Protein AF-A0A3D4EYE2-F1 (afdb_monomer_lite)

Foldseek 3Di:
DVVCVCVDPVNVVQVVPCPHPLVVLVVVAPDVLSSQQVVCCVPVVDGDDPVSSVVVCCCVVPVVVVVVVVVVVVVVVCVVPVVVVVVVVVVVVVVVVVVVVVVVVVVCVVCVVVVVVVVVVVVVVVVVVVVVVVVVVVCVVVVVVVVVVVCPPHDDDDDFQWDDKDKPQPWDWDQDPVRDTDTDDDDDDIDIDTDGDDPDDPDPDDDDKQAFDPVEQCSASHNPNQKDFLQADWDWDDDPVGRPDTDTDADDDDDKPAFDVLADQVQRRPPGGDDDSGGGMHPPPGRHMMD

pLDDT: mean 91.47, std 8.68, range [42.66, 98.44]

Structure (mmCIF, N/CA/C/O backbone):
data_AF-A0A3D4EYE2-F1
#
_entry.id   AF-A0A3D4EYE2-F1
#
loop_
_atom_site.group_PDB
_atom_site.id
_atom_site.type_symbol
_atom_site.label_atom_id
_atom_site.label_alt_id
_atom_site.label_comp_id
_atom_site.label_asym_id
_atom_site.label_entity_id
_atom_site.label_seq_id
_atom_site.pdbx_PDB_ins_code
_atom_site.Cartn_x
_atom_site.Cartn_y
_atom_site.Cartn_z
_atom_site.occupancy
_atom_site.B_iso_or_equiv
_atom_site.auth_seq_id
_atom_site.auth_comp_id
_atom_site.auth_asym_id
_atom_site.auth_atom_id
_atom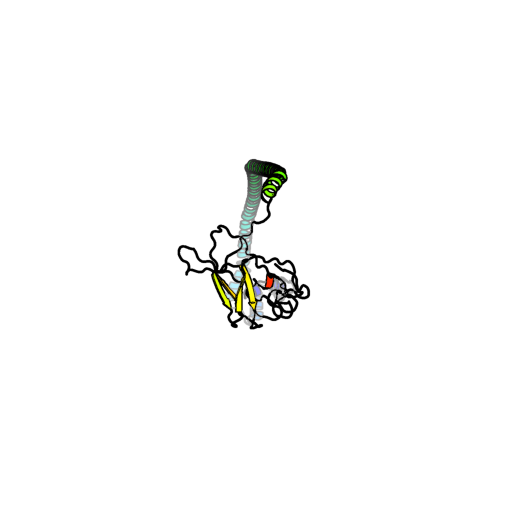_site.pdbx_PDB_model_num
ATOM 1 N N . PRO A 1 1 ? 58.098 -4.685 -32.186 1.00 54.25 1 PRO A N 1
ATOM 2 C CA . PRO A 1 1 ? 58.355 -3.340 -31.603 1.00 54.25 1 PRO A CA 1
ATOM 3 C C . PRO A 1 1 ? 59.681 -2.673 -32.030 1.00 54.25 1 PRO A C 1
ATOM 5 O O . PRO A 1 1 ? 59.754 -1.456 -31.976 1.00 54.25 1 PRO A O 1
ATOM 8 N N . VAL A 1 2 ? 60.703 -3.414 -32.492 1.00 47.44 2 VAL A N 1
ATOM 9 C CA . VAL A 1 2 ? 61.988 -2.819 -32.937 1.00 47.44 2 VAL A CA 1
ATOM 10 C C . VAL A 1 2 ? 61.937 -2.263 -34.378 1.00 47.44 2 VAL A C 1
ATOM 12 O O . VAL A 1 2 ? 62.553 -1.242 -34.657 1.00 47.44 2 VAL A O 1
ATOM 15 N N . MET A 1 3 ? 61.129 -2.835 -35.284 1.00 42.66 3 MET A N 1
ATOM 16 C CA . MET A 1 3 ? 61.023 -2.360 -36.684 1.00 42.66 3 MET A CA 1
ATOM 17 C C . MET A 1 3 ? 60.340 -0.987 -36.853 1.00 42.66 3 MET A C 1
ATOM 19 O O . MET A 1 3 ? 60.607 -0.287 -37.828 1.00 42.66 3 MET A O 1
ATOM 23 N N . ALA A 1 4 ? 59.507 -0.560 -35.895 1.00 51.94 4 ALA A N 1
ATOM 24 C CA . ALA A 1 4 ? 58.863 0.759 -35.928 1.00 51.94 4 ALA A CA 1
ATOM 25 C C . ALA A 1 4 ? 59.850 1.914 -35.651 1.00 51.94 4 ALA A C 1
ATOM 27 O O . ALA A 1 4 ? 59.624 3.030 -36.109 1.00 51.94 4 ALA A O 1
ATOM 28 N N . LEU A 1 5 ? 60.964 1.643 -34.952 1.00 52.16 5 LEU A N 1
ATOM 29 C CA . LEU A 1 5 ? 62.033 2.619 -34.694 1.00 52.16 5 LEU A CA 1
ATOM 30 C C . LEU A 1 5 ? 62.940 2.846 -35.913 1.00 52.16 5 LEU A C 1
ATOM 32 O O . LEU A 1 5 ? 63.519 3.917 -36.027 1.00 52.16 5 LEU A O 1
ATOM 36 N N . LEU A 1 6 ? 63.036 1.873 -36.827 1.00 58.66 6 LEU A N 1
ATOM 37 C CA . LEU A 1 6 ? 63.829 1.968 -38.063 1.00 58.66 6 LEU A CA 1
ATOM 38 C C . LEU A 1 6 ? 63.038 2.550 -39.249 1.00 58.66 6 LEU A C 1
ATOM 40 O O . LEU A 1 6 ? 63.642 2.977 -40.225 1.00 58.66 6 LEU A O 1
ATOM 44 N N . SER A 1 7 ? 61.705 2.589 -39.155 1.00 63.47 7 SER A N 1
ATOM 45 C CA . SER A 1 7 ? 60.803 2.907 -40.281 1.00 63.47 7 SER A CA 1
ATOM 46 C C . SER A 1 7 ? 59.773 3.998 -39.947 1.00 63.47 7 SER A C 1
ATOM 48 O O . SER A 1 7 ? 58.766 4.140 -40.635 1.00 63.47 7 SER A O 1
ATOM 50 N N . GLY A 1 8 ? 59.967 4.724 -38.840 1.00 76.44 8 GLY A N 1
ATOM 51 C CA . GLY A 1 8 ? 59.045 5.757 -38.359 1.00 76.44 8 GLY A CA 1
ATOM 52 C C . GLY A 1 8 ? 59.326 7.158 -38.932 1.00 76.44 8 GLY A C 1
ATOM 53 O O . GLY A 1 8 ? 60.398 7.384 -39.500 1.00 76.44 8 GLY A O 1
ATOM 54 N N . PRO A 1 9 ? 58.419 8.136 -38.725 1.00 79.19 9 PRO A N 1
ATOM 55 C CA . PRO A 1 9 ? 58.526 9.482 -39.302 1.00 79.19 9 PRO A CA 1
ATOM 56 C C . PRO A 1 9 ? 59.823 10.207 -38.938 1.00 79.19 9 PRO A C 1
ATOM 58 O O . PRO A 1 9 ? 60.364 10.944 -39.747 1.00 79.19 9 PRO A O 1
ATOM 61 N N . THR A 1 10 ? 60.363 9.980 -37.739 1.00 80.88 10 THR A N 1
ATOM 62 C CA . THR A 1 10 ? 61.625 10.592 -37.298 1.00 80.88 10 THR A CA 1
ATOM 63 C C . THR A 1 10 ? 62.819 10.137 -38.140 1.00 80.88 10 THR A C 1
ATOM 65 O O . THR A 1 10 ? 63.613 10.972 -38.563 1.00 80.88 10 THR A O 1
ATOM 68 N N . VAL A 1 11 ? 62.938 8.833 -38.413 1.00 80.00 11 VAL A N 1
ATOM 69 C CA . VAL A 1 11 ? 64.011 8.291 -39.265 1.00 80.00 11 VAL A CA 1
ATOM 70 C C . VAL A 1 11 ? 63.759 8.656 -40.725 1.00 80.00 11 VAL A C 1
ATOM 72 O O . VAL A 1 11 ? 64.682 9.098 -41.402 1.00 80.00 11 VAL A O 1
ATOM 75 N N . GLY A 1 12 ? 62.507 8.564 -41.182 1.00 79.00 12 GLY A N 1
ATOM 76 C CA . GLY A 1 12 ? 62.115 8.978 -42.529 1.00 79.00 12 GLY A CA 1
ATOM 77 C C . GLY A 1 12 ? 62.466 10.439 -42.815 1.00 79.00 12 GLY A C 1
ATOM 78 O O . GLY A 1 12 ? 63.131 10.722 -43.803 1.00 79.00 12 GLY A O 1
ATOM 79 N N . ASN A 1 13 ? 62.119 11.357 -41.910 1.00 84.69 13 ASN A N 1
ATOM 80 C CA . ASN A 1 13 ? 62.437 12.779 -42.049 1.00 84.69 13 ASN A CA 1
ATOM 81 C C . ASN A 1 13 ? 63.949 13.039 -42.003 1.00 84.69 13 ASN A C 1
ATOM 83 O O . ASN A 1 13 ? 64.444 13.856 -42.770 1.00 84.69 13 ASN A O 1
ATOM 87 N N . ALA A 1 14 ? 64.695 12.334 -41.144 1.00 84.06 14 ALA A N 1
ATOM 88 C CA . ALA A 1 14 ? 66.151 12.473 -41.071 1.00 84.06 14 ALA A CA 1
ATOM 89 C C . ALA A 1 14 ? 66.867 11.973 -42.342 1.00 84.06 14 ALA A C 1
ATOM 91 O O . ALA A 1 14 ? 67.890 12.538 -42.726 1.00 84.06 14 ALA A O 1
ATOM 92 N N . ILE A 1 15 ? 66.338 10.933 -43.000 1.00 80.81 15 ILE A N 1
ATOM 93 C CA . ILE A 1 15 ? 66.851 10.418 -44.282 1.00 80.81 15 ILE A CA 1
ATOM 94 C C . ILE A 1 15 ? 66.381 11.282 -45.466 1.00 80.81 15 ILE A C 1
ATOM 96 O O . ILE A 1 15 ? 67.108 11.411 -46.447 1.00 80.81 15 ILE A O 1
ATOM 100 N N . ALA A 1 16 ? 65.197 11.893 -45.383 1.00 82.62 16 ALA A N 1
ATOM 101 C CA . ALA A 1 16 ? 64.663 12.776 -46.421 1.00 82.62 16 ALA A CA 1
ATOM 102 C C . ALA A 1 16 ? 65.234 14.208 -46.372 1.00 82.62 16 ALA A C 1
ATOM 104 O O . ALA A 1 16 ? 65.106 14.942 -47.348 1.00 82.62 16 ALA A O 1
ATOM 105 N N . ASP A 1 17 ? 65.860 14.618 -45.261 1.00 88.81 17 ASP A N 1
ATOM 106 C CA . ASP A 1 17 ? 66.510 15.928 -45.140 1.00 88.81 17 ASP A CA 1
ATOM 107 C C . ASP A 1 17 ? 67.684 16.038 -46.137 1.00 88.81 17 ASP A C 1
ATOM 109 O O . ASP A 1 17 ? 68.663 15.299 -45.995 1.00 88.81 17 ASP A O 1
ATOM 113 N N . PRO A 1 18 ? 67.654 16.965 -47.113 1.00 86.50 18 PRO A N 1
ATOM 114 C CA . PRO A 1 18 ? 68.718 17.103 -48.111 1.00 86.50 18 PRO A CA 1
ATOM 115 C C . PRO A 1 18 ? 70.082 17.465 -47.497 1.00 86.50 18 PRO A C 1
ATOM 117 O O . PRO A 1 18 ? 71.121 17.239 -48.111 1.00 86.50 18 PRO A O 1
ATOM 120 N N . GLY A 1 19 ? 70.115 17.998 -46.271 1.00 89.12 19 GLY A N 1
ATOM 121 C CA . GLY A 1 19 ? 71.340 18.329 -45.545 1.00 89.12 19 GLY A CA 1
ATOM 122 C C . GLY A 1 19 ? 72.004 17.150 -44.827 1.00 89.12 19 GLY A C 1
ATOM 123 O O . GLY A 1 19 ? 73.062 17.341 -44.201 1.00 89.12 19 GLY A O 1
ATOM 124 N N . ASN A 1 20 ? 71.414 15.951 -44.880 1.00 89.69 20 ASN A N 1
ATOM 125 C CA . ASN A 1 20 ? 71.897 14.802 -44.128 1.00 89.69 20 ASN A CA 1
ATOM 126 C C . ASN A 1 20 ? 73.252 14.271 -44.637 1.00 89.69 20 ASN A C 1
ATOM 128 O O . ASN A 1 20 ? 73.763 14.610 -45.708 1.00 89.69 20 ASN A O 1
ATOM 132 N N . ALA A 1 21 ? 73.882 13.437 -43.814 1.00 87.62 21 ALA A N 1
ATOM 133 C CA . ALA A 1 21 ? 75.225 12.941 -44.073 1.00 87.62 21 ALA A CA 1
ATOM 134 C C . ALA A 1 21 ? 75.328 11.981 -45.274 1.00 87.62 21 ALA A C 1
ATOM 136 O O . ALA A 1 21 ? 76.411 11.882 -45.845 1.00 87.62 21 ALA A O 1
ATOM 137 N N . ILE A 1 22 ? 74.245 11.283 -45.630 1.00 86.38 22 ILE A N 1
ATOM 138 C CA . ILE A 1 22 ? 74.165 10.372 -46.780 1.00 86.38 22 ILE A CA 1
ATOM 139 C C . ILE A 1 22 ? 73.980 11.181 -48.067 1.00 86.38 22 ILE A C 1
ATOM 141 O O . ILE A 1 22 ? 74.724 10.959 -49.013 1.00 86.38 22 ILE A O 1
ATOM 145 N N . ALA A 1 23 ? 73.094 12.182 -48.086 1.00 87.44 23 ALA A N 1
ATOM 146 C CA . ALA A 1 23 ? 72.912 13.081 -49.231 1.00 87.44 23 ALA A CA 1
ATOM 147 C C . ALA A 1 23 ? 74.233 13.771 -49.628 1.00 87.44 23 ALA A C 1
ATOM 149 O O . ALA A 1 23 ? 74.661 13.710 -50.778 1.00 87.44 23 ALA A O 1
ATOM 150 N N . LYS A 1 24 ? 74.973 14.288 -48.638 1.00 89.25 24 LYS A N 1
ATOM 151 C CA . LYS A 1 24 ? 76.323 14.848 -48.840 1.00 89.25 24 LYS A CA 1
ATOM 152 C C . LYS A 1 24 ? 77.355 13.828 -49.333 1.00 89.25 24 LYS A C 1
ATOM 154 O O . LYS A 1 24 ? 78.362 14.225 -49.915 1.00 89.25 24 LYS A O 1
ATOM 159 N N . LEU A 1 25 ? 77.176 12.539 -49.028 1.00 88.00 25 LEU A N 1
ATOM 160 C CA . LEU A 1 25 ? 78.035 11.470 -49.544 1.00 88.00 25 LEU A CA 1
ATOM 161 C C . LEU A 1 25 ? 77.699 11.156 -51.002 1.00 88.00 25 LEU A C 1
ATOM 163 O O . LEU A 1 25 ? 78.627 10.981 -51.784 1.00 88.00 25 LEU A O 1
ATOM 167 N N . VAL A 1 26 ? 76.417 11.140 -51.377 1.00 88.44 26 VAL A N 1
ATOM 168 C CA . VAL A 1 26 ? 75.966 10.952 -52.767 1.00 88.44 26 VAL A CA 1
ATOM 169 C C . VAL A 1 26 ? 76.558 12.035 -53.671 1.00 88.44 26 VAL A C 1
ATOM 171 O O . VAL A 1 26 ? 77.204 11.701 -54.656 1.00 88.44 26 VAL A O 1
ATOM 174 N N . GLU A 1 27 ? 76.458 13.314 -53.289 1.00 88.44 27 GLU A N 1
ATOM 175 C CA . GLU A 1 27 ? 77.005 14.445 -54.068 1.00 88.44 27 GLU A CA 1
ATOM 176 C C . GLU A 1 27 ? 78.524 14.372 -54.299 1.00 88.44 27 GLU A C 1
ATOM 178 O O . GLU A 1 27 ? 79.039 14.902 -55.282 1.00 88.44 27 GLU A O 1
ATOM 183 N N . LYS A 1 28 ? 79.258 13.750 -53.369 1.00 87.75 28 LYS A N 1
ATOM 184 C CA . LYS A 1 28 ? 80.724 13.632 -53.412 1.00 87.75 28 LYS A CA 1
ATOM 185 C C . LYS A 1 28 ? 81.206 12.313 -54.007 1.00 87.75 28 LYS A C 1
ATOM 187 O O . LYS A 1 28 ? 82.404 12.170 -54.254 1.00 87.75 28 LYS A O 1
ATOM 192 N N . SER A 1 29 ? 80.313 11.345 -54.182 1.00 88.88 29 SER A N 1
ATOM 193 C CA . SER A 1 29 ? 80.652 10.029 -54.713 1.00 88.88 29 SER A CA 1
ATOM 194 C C . SER A 1 29 ? 80.666 10.078 -56.233 1.00 88.88 29 SER A C 1
ATOM 196 O O . SER A 1 29 ? 79.801 10.679 -56.859 1.00 88.88 29 SER A O 1
ATOM 198 N N . LYS A 1 30 ? 81.671 9.445 -56.838 1.00 88.25 30 LYS A N 1
ATOM 199 C CA . LYS A 1 30 ? 81.839 9.428 -58.295 1.00 88.25 30 LYS A CA 1
ATOM 200 C C . LYS A 1 30 ? 80.832 8.507 -58.991 1.00 88.25 30 LYS A C 1
ATOM 202 O O . LYS A 1 30 ? 80.388 8.805 -60.094 1.00 88.25 30 LYS A O 1
ATOM 207 N N . ASP A 1 31 ? 80.535 7.379 -58.357 1.00 88.00 31 ASP A N 1
ATOM 208 C CA . ASP A 1 31 ? 79.631 6.333 -58.826 1.00 88.00 31 ASP A CA 1
ATOM 209 C C . ASP A 1 31 ? 79.046 5.567 -57.627 1.00 88.00 31 ASP A C 1
ATOM 211 O O . ASP A 1 31 ? 79.515 5.703 -56.489 1.00 88.00 31 ASP A O 1
ATOM 215 N N . ASP A 1 32 ? 78.031 4.740 -57.883 1.00 88.81 32 ASP A N 1
ATOM 216 C CA . ASP A 1 32 ? 77.321 3.991 -56.840 1.00 88.81 32 ASP A CA 1
ATOM 217 C C . ASP A 1 32 ? 78.226 2.997 -56.100 1.00 88.81 32 ASP A C 1
ATOM 219 O O . ASP A 1 32 ? 78.017 2.727 -54.920 1.00 88.81 32 ASP A O 1
ATOM 223 N N . SER A 1 33 ? 79.275 2.484 -56.751 1.00 88.38 33 SER A N 1
ATOM 224 C CA . SER A 1 33 ? 80.232 1.571 -56.107 1.00 88.38 33 SER A CA 1
ATOM 225 C C . SER A 1 33 ? 81.070 2.300 -55.055 1.00 88.38 33 SER A C 1
ATOM 227 O O . SER A 1 33 ? 81.227 1.805 -53.938 1.00 88.38 33 SER A O 1
ATOM 229 N N . SER A 1 34 ? 81.538 3.507 -55.382 1.00 88.94 34 SER A N 1
ATOM 230 C CA . SER A 1 34 ? 82.273 4.393 -54.473 1.00 88.94 34 SER A CA 1
ATOM 231 C C . SER A 1 34 ? 81.395 4.865 -53.309 1.00 88.94 34 SER A C 1
ATOM 233 O O . SER A 1 34 ? 81.860 4.995 -52.170 1.00 88.94 34 SER A O 1
ATOM 235 N N . LEU A 1 35 ? 80.106 5.095 -53.580 1.00 90.12 35 LEU A N 1
ATOM 236 C CA . LEU A 1 35 ? 79.116 5.431 -52.560 1.00 90.12 35 LEU A CA 1
ATOM 237 C C . LEU A 1 35 ? 78.900 4.261 -51.590 1.00 90.12 35 LEU A C 1
ATOM 239 O O . LEU A 1 35 ? 78.971 4.457 -50.375 1.00 90.12 35 LEU A O 1
ATOM 243 N N . ILE A 1 36 ? 78.686 3.045 -52.106 1.00 90.94 36 ILE A N 1
ATOM 244 C CA . ILE A 1 36 ? 78.534 1.828 -51.295 1.00 90.94 36 ILE A CA 1
ATOM 245 C C . ILE A 1 36 ? 79.771 1.620 -50.416 1.00 90.94 36 ILE A C 1
ATOM 247 O O . ILE A 1 36 ? 79.637 1.403 -49.213 1.00 90.94 36 ILE A O 1
ATOM 251 N N . GLU A 1 37 ? 80.973 1.749 -50.979 1.00 91.06 37 GLU A N 1
ATOM 252 C CA . GLU A 1 37 ? 82.220 1.630 -50.222 1.00 91.06 37 GLU A CA 1
ATOM 253 C C . GLU A 1 37 ? 82.306 2.660 -49.084 1.00 91.06 37 GLU A C 1
ATOM 255 O O . GLU A 1 37 ? 82.583 2.300 -47.936 1.00 91.06 37 GLU A O 1
ATOM 260 N N . SER A 1 38 ? 81.977 3.923 -49.366 1.00 90.31 38 SER A N 1
ATOM 261 C CA . SER A 1 38 ? 81.975 5.003 -48.371 1.00 90.31 38 SER A CA 1
ATOM 262 C C . SER A 1 38 ? 80.984 4.749 -47.227 1.00 90.31 38 SER A C 1
ATOM 264 O O . SER A 1 38 ? 81.282 5.023 -46.061 1.00 90.31 38 SER A O 1
ATOM 266 N N . VAL A 1 39 ? 79.807 4.198 -47.538 1.00 89.88 39 VAL A N 1
ATOM 267 C CA . VAL A 1 39 ? 78.792 3.824 -46.540 1.00 89.88 39 VAL A CA 1
ATOM 268 C C . VAL A 1 39 ? 79.271 2.652 -45.679 1.00 89.88 39 VAL A C 1
ATOM 270 O O . VAL A 1 39 ? 79.136 2.698 -44.455 1.00 89.88 39 VAL A O 1
ATOM 273 N N . PHE A 1 40 ? 79.889 1.636 -46.283 1.00 92.50 40 PHE A N 1
ATOM 274 C CA . PHE A 1 40 ? 80.438 0.481 -45.568 1.00 92.50 40 PHE A CA 1
ATOM 275 C C . PHE A 1 40 ? 81.545 0.873 -44.587 1.00 92.50 40 PHE A C 1
ATOM 277 O O . PHE A 1 40 ? 81.511 0.445 -43.433 1.00 92.50 40 PHE A O 1
ATOM 284 N N . TYR A 1 41 ? 82.462 1.760 -44.980 1.00 90.31 41 TYR A N 1
ATOM 285 C CA . TYR A 1 41 ? 83.461 2.286 -44.048 1.00 90.31 41 TYR A CA 1
ATOM 286 C C . TYR A 1 41 ? 82.835 3.060 -42.891 1.00 90.31 41 TYR A C 1
ATOM 288 O O . TYR A 1 41 ? 83.302 2.964 -41.761 1.00 90.31 41 TYR A O 1
ATOM 296 N N . ARG A 1 42 ? 81.770 3.822 -43.144 1.00 89.94 42 ARG A N 1
ATOM 297 C CA . ARG A 1 42 ? 81.163 4.670 -42.115 1.00 89.94 42 ARG A CA 1
ATOM 298 C C . ARG A 1 42 ? 80.323 3.894 -41.103 1.00 89.94 42 ARG A C 1
ATOM 300 O O . ARG A 1 42 ? 80.237 4.315 -39.953 1.00 89.94 42 ARG A O 1
ATOM 307 N N . ILE A 1 43 ? 79.690 2.805 -41.533 1.00 89.31 43 ILE A N 1
ATOM 308 C CA . ILE A 1 43 ? 78.775 2.015 -40.697 1.00 89.31 43 ILE A CA 1
ATOM 309 C C . ILE A 1 43 ? 79.470 0.781 -40.118 1.00 89.31 43 ILE A C 1
ATOM 311 O O . ILE A 1 43 ? 79.284 0.462 -38.947 1.00 89.31 43 ILE A O 1
ATOM 315 N N . LEU A 1 44 ? 80.259 0.081 -40.933 1.00 92.00 44 LEU A N 1
ATOM 316 C CA . LEU A 1 44 ? 80.860 -1.210 -40.591 1.00 92.00 44 LEU A CA 1
ATOM 317 C C . LEU A 1 44 ? 82.379 -1.132 -40.395 1.00 92.00 44 LEU A C 1
ATOM 319 O O . LEU A 1 44 ? 82.993 -2.149 -40.074 1.00 92.00 44 LEU A O 1
ATOM 323 N N . SER A 1 45 ? 82.988 0.046 -40.584 1.00 92.06 45 SER A N 1
ATOM 324 C CA . SER A 1 45 ? 84.428 0.289 -40.404 1.00 92.06 45 SER A CA 1
ATOM 325 C C . SER A 1 45 ? 85.331 -0.641 -41.227 1.00 92.06 45 SER A C 1
ATOM 327 O O . SER A 1 45 ? 86.467 -0.910 -40.843 1.00 92.06 45 SER A O 1
ATOM 329 N N . ARG A 1 46 ? 84.835 -1.140 -42.368 1.00 95.00 46 ARG A N 1
ATOM 330 C CA . ARG A 1 46 ? 85.559 -2.021 -43.299 1.00 95.00 46 ARG A CA 1
ATOM 331 C C . ARG A 1 46 ? 85.082 -1.811 -44.742 1.00 95.00 46 ARG A C 1
ATOM 333 O O . ARG A 1 46 ? 83.937 -1.392 -44.915 1.00 95.00 46 ARG A O 1
ATOM 340 N N . PRO A 1 47 ? 85.881 -2.163 -45.766 1.00 92.38 47 PRO A N 1
ATOM 341 C CA . PRO A 1 47 ? 85.398 -2.158 -47.142 1.00 92.38 47 PRO A CA 1
ATOM 342 C C . PRO A 1 47 ? 84.344 -3.257 -47.378 1.00 92.38 47 PRO A C 1
ATOM 344 O O . PRO A 1 47 ? 84.360 -4.299 -46.699 1.00 92.38 47 PRO A O 1
ATOM 347 N N . PRO A 1 48 ? 83.435 -3.059 -48.348 1.00 92.88 48 PRO A N 1
ATOM 348 C CA . PRO A 1 48 ? 82.544 -4.107 -48.817 1.00 92.88 48 PRO A CA 1
ATOM 349 C C . PRO A 1 48 ? 83.314 -5.137 -49.654 1.00 92.88 48 PRO A C 1
ATOM 351 O O . PRO A 1 48 ? 84.279 -4.814 -50.347 1.00 92.88 48 PRO A O 1
ATOM 354 N N . ASN A 1 49 ? 82.872 -6.390 -49.627 1.00 93.75 49 ASN A N 1
ATOM 355 C CA . ASN A 1 49 ? 83.353 -7.406 -50.561 1.00 93.75 49 ASN A CA 1
ATOM 356 C C . ASN A 1 49 ? 82.575 -7.362 -51.897 1.00 93.75 49 ASN A C 1
ATOM 358 O O . ASN A 1 49 ? 81.559 -6.683 -52.035 1.00 93.75 49 ASN A O 1
ATOM 362 N N . GLN A 1 50 ? 83.032 -8.125 -52.895 1.00 90.94 50 GLN A N 1
ATOM 363 C CA . GLN A 1 50 ? 82.433 -8.137 -54.240 1.00 90.94 50 GLN A CA 1
ATOM 364 C C . GLN A 1 50 ? 80.961 -8.589 -54.269 1.00 90.94 50 GLN A C 1
ATOM 366 O O . GLN A 1 50 ? 80.184 -8.107 -55.093 1.00 90.94 50 GLN A O 1
ATOM 371 N N . ILE A 1 51 ? 80.552 -9.491 -53.370 1.00 93.50 51 ILE A N 1
ATOM 372 C CA . ILE A 1 51 ? 79.154 -9.937 -53.261 1.00 93.50 51 ILE A CA 1
ATOM 373 C C . ILE A 1 51 ? 78.292 -8.807 -52.688 1.00 93.50 51 ILE A C 1
ATOM 375 O O . ILE A 1 51 ? 77.198 -8.556 -53.191 1.00 93.50 51 ILE A O 1
ATOM 379 N N . GLU A 1 52 ? 78.794 -8.102 -51.673 1.00 91.94 52 GLU A N 1
ATOM 380 C CA . GLU A 1 52 ? 78.113 -6.976 -51.024 1.00 91.94 52 GLU A CA 1
ATOM 381 C C . GLU A 1 52 ? 77.910 -5.802 -51.992 1.00 91.94 52 GLU A C 1
ATOM 383 O O . GLU A 1 52 ? 76.787 -5.314 -52.112 1.00 91.94 52 GLU A O 1
ATOM 388 N N . ILE A 1 53 ? 78.945 -5.419 -52.756 1.00 89.69 53 ILE A N 1
ATOM 389 C CA . ILE A 1 53 ? 78.840 -4.383 -53.801 1.00 89.69 53 ILE A CA 1
ATOM 390 C C . ILE A 1 53 ? 77.801 -4.791 -54.845 1.00 89.69 53 ILE A C 1
ATOM 392 O O . ILE A 1 53 ? 76.873 -4.038 -55.130 1.00 89.69 53 ILE A O 1
ATOM 396 N N . LYS A 1 54 ? 77.916 -6.008 -55.394 1.00 90.44 54 LYS A N 1
ATOM 397 C CA . LYS A 1 54 ? 77.007 -6.489 -56.442 1.00 90.44 54 LYS A CA 1
ATOM 398 C C . LYS A 1 54 ? 75.553 -6.541 -55.967 1.00 90.44 54 LYS A C 1
ATOM 400 O O . LYS A 1 54 ? 74.652 -6.226 -56.738 1.00 90.44 54 LYS A O 1
ATOM 405 N N . THR A 1 55 ? 75.324 -6.935 -54.716 1.00 90.62 55 THR A N 1
ATOM 406 C CA . THR A 1 55 ? 73.977 -7.006 -54.133 1.00 90.62 55 THR A CA 1
ATOM 407 C C . THR A 1 55 ? 73.400 -5.611 -53.914 1.00 90.62 55 THR A C 1
ATOM 409 O O . THR A 1 55 ? 72.277 -5.357 -54.333 1.00 90.62 55 THR A O 1
ATOM 412 N N . ALA A 1 56 ? 74.170 -4.686 -53.335 1.00 88.81 56 ALA A N 1
ATOM 413 C CA . ALA A 1 56 ? 73.717 -3.314 -53.111 1.00 88.81 56 ALA A CA 1
ATOM 414 C C . ALA A 1 56 ? 73.438 -2.569 -54.428 1.00 88.81 56 ALA A C 1
ATOM 416 O O . ALA A 1 56 ? 72.392 -1.940 -54.560 1.00 88.81 56 ALA A O 1
ATOM 417 N N . LEU A 1 57 ? 74.304 -2.721 -55.439 1.00 89.44 57 LEU A N 1
ATOM 418 C CA . LEU A 1 57 ? 74.068 -2.167 -56.778 1.00 89.44 57 LEU A CA 1
ATOM 419 C C . LEU A 1 57 ? 72.808 -2.742 -57.428 1.00 89.44 57 LEU A C 1
ATOM 421 O O . LEU A 1 57 ? 72.066 -2.014 -58.074 1.00 89.44 57 LEU A O 1
ATOM 425 N N . LYS A 1 58 ? 72.542 -4.043 -57.257 1.00 89.62 58 LYS A N 1
ATOM 426 C CA . LYS A 1 58 ? 71.313 -4.665 -57.765 1.00 89.62 58 LYS A CA 1
ATOM 427 C C . LYS A 1 58 ? 70.072 -4.042 -57.117 1.00 89.62 58 LYS A C 1
ATOM 429 O O . LYS A 1 58 ? 69.115 -3.733 -57.827 1.00 89.62 58 LYS A O 1
ATOM 434 N N . VAL A 1 59 ? 70.114 -3.821 -55.801 1.00 87.81 59 VAL A N 1
ATOM 435 C CA . VAL A 1 59 ? 69.029 -3.163 -55.063 1.00 87.81 59 VAL A CA 1
ATOM 436 C C . VAL A 1 59 ? 68.810 -1.739 -55.579 1.00 87.81 59 VAL A C 1
ATOM 438 O O . VAL A 1 59 ? 67.691 -1.414 -55.970 1.00 87.81 59 VAL A O 1
ATOM 441 N N . PHE A 1 60 ? 69.871 -0.926 -55.647 1.00 83.50 60 PHE A N 1
ATOM 442 C CA . PHE A 1 60 ? 69.799 0.477 -56.077 1.00 83.50 60 PHE A CA 1
ATOM 443 C C . PHE A 1 60 ? 69.352 0.644 -57.527 1.00 83.50 60 PHE A C 1
ATOM 445 O O . PHE A 1 60 ? 68.526 1.503 -57.805 1.00 83.50 60 PHE A O 1
ATOM 452 N N . ASN A 1 61 ? 69.846 -0.199 -58.433 1.00 84.75 61 ASN A N 1
ATOM 453 C CA . ASN A 1 61 ? 69.645 0.008 -59.866 1.00 84.75 61 ASN A CA 1
ATOM 454 C C . ASN A 1 61 ? 68.417 -0.710 -60.431 1.00 84.75 61 ASN A C 1
ATOM 456 O O . ASN A 1 61 ? 68.108 -0.521 -61.605 1.00 84.75 61 ASN A O 1
ATOM 460 N N . SER A 1 62 ? 67.775 -1.612 -59.677 1.00 82.69 62 SER A N 1
ATOM 461 C CA . SER A 1 62 ? 66.683 -2.417 -60.244 1.00 82.69 62 SER A CA 1
ATOM 462 C C . SER A 1 62 ? 65.602 -2.867 -59.269 1.00 82.69 62 SER A C 1
ATOM 464 O O . SER A 1 62 ? 64.438 -2.907 -59.660 1.00 82.69 62 SER A O 1
ATOM 466 N N . GLU A 1 63 ? 65.930 -3.225 -58.023 1.00 89.81 63 GLU A N 1
ATOM 467 C CA . GLU A 1 63 ? 64.914 -3.796 -57.123 1.00 89.81 63 GLU A CA 1
ATOM 468 C C . GLU A 1 63 ? 64.021 -2.721 -56.491 1.00 89.81 63 GLU A C 1
ATOM 470 O O . GLU A 1 63 ? 62.821 -2.953 -56.375 1.00 89.81 63 GLU A O 1
ATOM 475 N N . ILE A 1 64 ? 64.561 -1.538 -56.158 1.00 86.94 64 ILE A N 1
ATOM 476 C CA . ILE A 1 64 ? 63.766 -0.423 -55.608 1.00 86.94 64 ILE A CA 1
ATOM 477 C C . ILE A 1 64 ? 62.703 0.039 -56.608 1.00 86.94 64 ILE A C 1
ATOM 479 O O . ILE A 1 64 ? 61.530 0.125 -56.249 1.00 86.94 64 ILE A O 1
ATOM 483 N N . ASP A 1 65 ? 63.087 0.281 -57.862 1.00 87.88 65 ASP A N 1
ATOM 484 C CA . ASP A 1 65 ? 62.149 0.706 -58.907 1.00 87.88 65 ASP A CA 1
ATOM 485 C C . ASP A 1 65 ? 61.104 -0.378 -59.197 1.00 87.88 65 ASP A C 1
ATOM 487 O O . ASP A 1 65 ? 59.919 -0.084 -59.364 1.00 87.88 65 ASP A O 1
ATOM 491 N N . ALA A 1 66 ? 61.515 -1.651 -59.194 1.00 91.19 66 ALA A N 1
ATOM 492 C CA . ALA A 1 66 ? 60.596 -2.770 -59.364 1.00 91.19 66 ALA A CA 1
ATOM 493 C C . ALA A 1 66 ? 59.594 -2.887 -58.202 1.00 91.19 66 ALA A C 1
ATOM 495 O O . ALA A 1 66 ? 58.422 -3.183 -58.434 1.00 91.19 66 ALA A O 1
ATOM 496 N N . ASP A 1 67 ? 60.022 -2.664 -56.960 1.00 91.50 67 ASP A N 1
ATOM 497 C CA . ASP A 1 67 ? 59.137 -2.685 -55.793 1.00 91.50 67 ASP A CA 1
ATOM 498 C C . ASP A 1 67 ? 58.229 -1.454 -55.738 1.00 91.50 67 ASP A C 1
ATOM 500 O O . ASP A 1 67 ? 57.047 -1.586 -55.411 1.00 91.50 67 ASP A O 1
ATOM 504 N N . HIS A 1 68 ? 58.727 -0.280 -56.132 1.00 90.94 68 HIS A N 1
ATOM 505 C CA . HIS A 1 68 ? 57.906 0.915 -56.292 1.00 90.94 68 HIS A CA 1
ATOM 506 C C . HIS A 1 68 ? 56.796 0.683 -57.323 1.00 90.94 68 HIS A C 1
ATOM 508 O O . HIS A 1 68 ? 55.626 0.870 -56.996 1.00 90.94 68 HIS A O 1
ATOM 514 N N . ALA A 1 69 ? 57.133 0.155 -58.503 1.00 93.50 69 ALA A N 1
ATOM 515 C CA . ALA A 1 69 ? 56.152 -0.175 -59.535 1.00 93.50 69 ALA A CA 1
ATOM 516 C C . ALA A 1 69 ? 55.092 -1.181 -59.039 1.00 93.50 69 ALA A C 1
ATOM 518 O O . ALA A 1 69 ? 53.904 -1.030 -59.331 1.00 93.50 69 ALA A O 1
ATOM 519 N N . LYS A 1 70 ? 55.481 -2.184 -58.232 1.00 95.12 70 LYS A N 1
ATOM 520 C CA . LYS A 1 70 ? 54.521 -3.108 -57.595 1.00 95.12 70 LYS A CA 1
ATOM 521 C C . LYS A 1 70 ? 53.595 -2.394 -56.609 1.00 95.12 70 LYS A C 1
ATOM 523 O O . LYS A 1 70 ? 52.409 -2.712 -56.562 1.00 95.12 70 LYS A O 1
ATOM 528 N N . LEU A 1 71 ? 54.113 -1.463 -55.804 1.00 94.50 71 LEU A N 1
ATOM 529 C CA . LEU A 1 71 ? 53.310 -0.696 -54.847 1.00 94.50 71 LEU A CA 1
ATOM 530 C C . LEU A 1 71 ? 52.346 0.261 -55.551 1.00 94.50 71 LEU A C 1
ATOM 532 O O . LEU A 1 71 ? 51.193 0.359 -55.138 1.00 94.50 71 LEU A O 1
ATOM 536 N N . GLU A 1 72 ? 52.784 0.924 -56.622 1.00 95.38 72 GLU A N 1
ATOM 537 C CA . GLU A 1 72 ? 51.915 1.756 -57.458 1.00 95.38 72 GLU A CA 1
ATOM 538 C C . GLU A 1 72 ? 50.788 0.929 -58.078 1.00 95.38 72 GLU A C 1
ATOM 540 O O . GLU A 1 72 ? 49.624 1.331 -58.023 1.00 95.38 72 GLU A O 1
ATOM 545 N N . GLN A 1 73 ? 51.103 -0.267 -58.586 1.00 95.00 73 GLN A N 1
ATOM 546 C CA . GLN A 1 73 ? 50.100 -1.189 -59.111 1.00 95.00 73 GLN A CA 1
ATOM 547 C C . GLN A 1 73 ? 49.119 -1.644 -58.021 1.00 95.00 73 GLN A C 1
ATOM 549 O O . GLN A 1 73 ? 47.907 -1.579 -58.220 1.00 95.00 73 GLN A O 1
ATOM 554 N N . ALA A 1 74 ? 49.615 -2.040 -56.845 1.00 95.06 74 ALA A N 1
ATOM 555 C CA . ALA A 1 74 ? 48.771 -2.452 -55.725 1.00 95.06 74 ALA A CA 1
ATOM 556 C C . ALA A 1 74 ? 47.867 -1.310 -55.227 1.00 95.06 74 ALA A C 1
ATOM 558 O O . ALA A 1 74 ? 46.702 -1.539 -54.893 1.00 95.06 74 ALA A O 1
ATOM 559 N N . LEU A 1 75 ? 48.376 -0.074 -55.202 1.00 93.31 75 LEU A N 1
ATOM 560 C CA . LEU A 1 75 ? 47.588 1.107 -54.866 1.00 93.31 75 LEU A CA 1
ATOM 561 C C . LEU A 1 75 ? 46.510 1.367 -55.923 1.00 93.31 75 LEU A C 1
ATOM 563 O O . LEU A 1 75 ? 45.360 1.608 -55.559 1.00 93.31 75 LEU A O 1
ATOM 567 N N . ALA A 1 76 ? 46.853 1.285 -57.210 1.00 94.06 76 ALA A N 1
ATOM 568 C CA . ALA A 1 76 ? 45.901 1.453 -58.303 1.00 94.06 76 ALA A CA 1
ATOM 569 C C . ALA A 1 76 ? 44.775 0.406 -58.238 1.00 94.06 76 ALA A C 1
ATOM 571 O O . ALA A 1 76 ? 43.599 0.763 -58.327 1.00 94.06 76 ALA A O 1
ATOM 572 N N . ASP A 1 77 ? 45.114 -0.863 -57.996 1.00 93.75 77 ASP A N 1
ATOM 573 C CA . ASP A 1 77 ? 44.144 -1.950 -57.838 1.00 93.75 77 ASP A CA 1
ATOM 574 C C . ASP A 1 77 ? 43.256 -1.751 -56.601 1.00 93.75 77 ASP A C 1
ATOM 576 O O . ASP A 1 77 ? 42.038 -1.949 -56.658 1.00 93.75 77 ASP A O 1
ATOM 580 N N . HIS A 1 78 ? 43.834 -1.312 -55.480 1.00 92.81 78 HIS A N 1
ATOM 581 C CA . HIS A 1 78 ? 43.075 -0.995 -54.274 1.00 92.81 78 HIS A CA 1
ATOM 582 C C . HIS A 1 78 ? 42.095 0.162 -54.508 1.00 92.81 78 HIS A C 1
ATOM 584 O O . HIS A 1 78 ? 40.913 0.040 -54.187 1.00 92.81 78 HIS A O 1
ATOM 590 N N . LEU A 1 79 ? 42.555 1.272 -55.095 1.00 92.31 79 LEU A N 1
ATOM 591 C CA . LEU A 1 79 ? 41.714 2.439 -55.374 1.00 92.31 79 LEU A CA 1
ATOM 592 C C . LEU A 1 79 ? 40.582 2.099 -56.351 1.00 92.31 79 LEU A C 1
ATOM 594 O O . LEU A 1 79 ? 39.434 2.465 -56.102 1.00 92.31 79 LEU A O 1
ATOM 598 N N . LYS A 1 80 ? 40.877 1.309 -57.391 1.00 93.69 80 LYS A N 1
ATOM 599 C CA . LYS A 1 80 ? 39.885 0.828 -58.361 1.00 93.69 80 LYS A CA 1
ATOM 600 C C . LYS A 1 80 ? 38.746 0.040 -57.709 1.00 93.69 80 LYS A C 1
ATOM 602 O O . LYS A 1 80 ? 37.614 0.124 -58.175 1.00 93.69 80 LYS A O 1
ATOM 607 N N . ASN A 1 81 ? 39.028 -0.710 -56.643 1.00 91.81 81 ASN A N 1
ATOM 608 C CA . ASN A 1 81 ? 38.029 -1.511 -55.931 1.00 91.81 81 ASN A CA 1
ATOM 609 C C . ASN A 1 81 ? 37.347 -0.752 -54.781 1.00 91.81 81 ASN A C 1
ATOM 611 O O . ASN A 1 81 ? 36.177 -1.001 -54.490 1.00 91.81 81 ASN A O 1
ATOM 615 N N . ARG A 1 82 ? 38.053 0.180 -54.130 1.00 94.12 82 ARG A N 1
ATOM 616 C CA . ARG A 1 82 ? 37.544 0.947 -52.985 1.00 94.12 82 ARG A CA 1
ATOM 617 C C . ARG A 1 82 ? 36.359 1.827 -53.369 1.00 94.12 82 ARG A C 1
ATOM 619 O O . ARG A 1 82 ? 35.340 1.799 -52.688 1.00 94.12 82 ARG A O 1
ATOM 626 N N . ASP A 1 83 ? 36.496 2.604 -54.436 1.00 89.94 83 ASP A N 1
ATOM 627 C CA . ASP A 1 83 ? 35.496 3.603 -54.820 1.00 89.94 83 ASP A CA 1
ATOM 628 C C . ASP A 1 83 ? 34.128 2.984 -55.178 1.00 89.94 83 ASP A C 1
ATOM 630 O O . ASP A 1 83 ? 33.119 3.432 -54.625 1.00 89.94 83 ASP A O 1
ATOM 634 N N . PRO A 1 84 ? 34.036 1.914 -55.998 1.00 93.88 84 PRO A N 1
ATOM 635 C CA . PRO A 1 84 ? 32.755 1.252 -56.236 1.00 93.88 84 PRO A CA 1
ATOM 636 C C . PRO A 1 84 ? 32.207 0.555 -54.984 1.00 93.88 84 PRO A C 1
ATOM 638 O O . PRO A 1 84 ? 30.991 0.534 -54.795 1.00 93.88 84 PRO A O 1
ATOM 641 N N . ALA A 1 85 ? 33.067 0.013 -54.112 1.00 95.44 85 ALA A N 1
ATOM 642 C CA . ALA A 1 85 ? 32.627 -0.594 -52.856 1.00 95.44 85 ALA A CA 1
ATOM 643 C C . ALA A 1 85 ? 32.015 0.444 -51.902 1.00 95.44 85 ALA A C 1
ATOM 645 O O . ALA A 1 85 ? 30.975 0.179 -51.299 1.00 95.44 85 ALA A O 1
ATOM 646 N N . LEU A 1 86 ? 32.616 1.635 -51.804 1.00 95.00 86 LEU A N 1
ATOM 647 C CA . LEU A 1 86 ? 32.100 2.729 -50.985 1.00 95.00 86 LEU A CA 1
ATOM 648 C C . LEU A 1 86 ? 30.762 3.240 -51.530 1.00 95.00 86 LEU A C 1
ATOM 650 O O . LEU A 1 86 ? 29.790 3.303 -50.783 1.00 95.00 86 LEU A O 1
ATOM 654 N N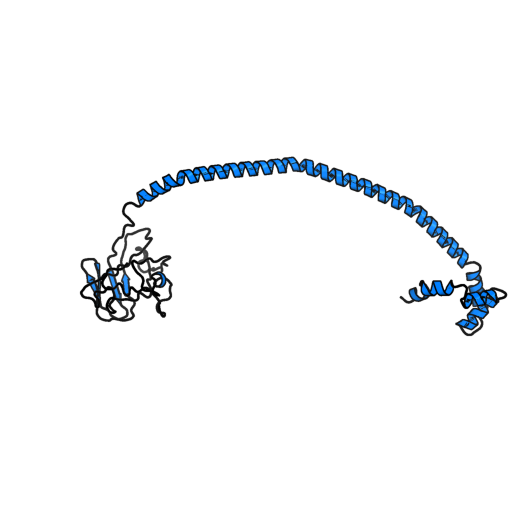 . ALA A 1 87 ? 30.673 3.487 -52.839 1.00 95.06 87 ALA A N 1
ATOM 655 C CA . ALA A 1 87 ? 29.425 3.908 -53.476 1.00 95.06 87 ALA A CA 1
ATOM 656 C C . ALA A 1 87 ? 28.303 2.863 -53.309 1.00 95.06 87 ALA A C 1
ATOM 658 O O . ALA A 1 87 ? 27.143 3.209 -53.069 1.00 95.06 87 ALA A O 1
ATOM 659 N N . ALA A 1 88 ? 28.631 1.569 -53.399 1.00 96.50 88 ALA A N 1
ATOM 660 C CA . ALA A 1 88 ? 27.677 0.493 -53.145 1.00 96.50 88 ALA A CA 1
ATOM 661 C C . ALA A 1 88 ? 27.222 0.457 -51.675 1.00 96.50 88 ALA A C 1
ATOM 663 O O . ALA A 1 88 ? 26.034 0.258 -51.414 1.00 96.50 88 ALA A O 1
ATOM 664 N N . ALA A 1 89 ? 28.136 0.675 -50.725 1.00 97.06 89 ALA A N 1
ATOM 665 C CA . ALA A 1 89 ? 27.824 0.731 -49.300 1.00 97.06 89 ALA A CA 1
ATOM 666 C C . ALA A 1 89 ? 26.935 1.935 -48.950 1.00 97.06 89 ALA A C 1
ATOM 668 O O . ALA A 1 89 ? 25.935 1.761 -48.256 1.00 97.06 89 ALA A O 1
ATOM 669 N N . GLU A 1 90 ? 27.236 3.122 -49.480 1.00 96.81 90 GLU A N 1
ATOM 670 C CA . GLU A 1 90 ? 26.422 4.333 -49.302 1.00 96.81 90 GLU A CA 1
ATOM 671 C C . GLU A 1 90 ? 25.015 4.147 -49.877 1.00 96.81 90 GLU A C 1
ATOM 673 O O . GLU A 1 90 ? 24.015 4.436 -49.215 1.00 96.81 90 GLU A O 1
ATOM 678 N N . LYS A 1 91 ? 24.917 3.574 -51.084 1.00 97.38 91 LYS A N 1
ATOM 679 C CA . LYS A 1 91 ? 23.624 3.250 -51.694 1.00 97.38 91 LYS A CA 1
ATOM 680 C C . LYS A 1 91 ? 22.838 2.258 -50.839 1.00 97.38 91 LYS A C 1
ATOM 682 O O . LYS A 1 91 ? 21.649 2.469 -50.614 1.00 97.38 91 LYS A O 1
ATOM 687 N N . LYS A 1 92 ? 23.492 1.202 -50.345 1.00 97.44 92 LYS A N 1
ATOM 688 C CA . LYS A 1 92 ? 22.860 0.207 -49.469 1.00 97.44 92 LYS A CA 1
ATOM 689 C C . LYS A 1 92 ? 22.381 0.836 -48.159 1.00 97.44 92 LYS A C 1
ATOM 691 O O . LYS A 1 92 ? 21.273 0.558 -47.713 1.00 97.44 92 LYS A O 1
ATOM 696 N N . GLN A 1 93 ? 23.180 1.711 -47.557 1.00 97.94 93 GLN A N 1
ATOM 697 C CA . GLN A 1 93 ? 22.797 2.418 -46.338 1.00 97.94 93 GLN A CA 1
ATOM 698 C C . GLN A 1 93 ? 21.559 3.296 -46.562 1.00 97.94 93 GLN A C 1
ATOM 700 O O . GLN A 1 93 ? 20.649 3.298 -45.728 1.00 97.94 93 GLN A O 1
ATOM 705 N N . ALA A 1 94 ? 21.503 4.018 -47.684 1.00 97.62 94 ALA A N 1
ATOM 706 C CA . ALA A 1 94 ? 20.352 4.841 -48.035 1.00 97.62 94 ALA A CA 1
ATOM 707 C C . ALA A 1 94 ? 19.079 3.992 -48.188 1.00 97.62 94 ALA A C 1
ATOM 709 O O . ALA A 1 94 ? 18.055 4.317 -47.584 1.00 97.62 94 ALA A O 1
ATOM 710 N N . THR A 1 95 ? 19.158 2.866 -48.909 1.00 97.94 95 THR A N 1
ATOM 711 C CA . THR A 1 95 ? 18.012 1.960 -49.094 1.00 97.94 95 THR A CA 1
ATOM 712 C C . THR A 1 95 ? 17.562 1.312 -47.789 1.00 97.94 95 THR A C 1
ATOM 714 O O . THR A 1 95 ? 16.365 1.252 -47.518 1.00 97.94 95 THR A O 1
ATOM 717 N N . ASP A 1 96 ? 18.502 0.868 -46.950 1.00 98.00 96 ASP A N 1
ATOM 718 C CA . ASP A 1 96 ? 18.187 0.248 -45.659 1.00 98.00 96 ASP A CA 1
ATOM 719 C C . ASP A 1 96 ? 17.506 1.265 -44.726 1.00 98.00 96 ASP A C 1
ATOM 721 O O . ASP A 1 96 ? 16.520 0.948 -44.060 1.00 98.00 96 ASP A O 1
ATOM 725 N N . THR A 1 97 ? 17.970 2.519 -44.729 1.00 97.75 97 THR A N 1
ATOM 726 C CA . THR A 1 97 ? 17.374 3.601 -43.930 1.00 97.75 97 THR A CA 1
ATOM 727 C C . THR A 1 97 ? 15.945 3.912 -44.373 1.00 97.75 97 THR A C 1
ATOM 729 O O . THR A 1 97 ? 15.062 4.108 -43.535 1.00 97.75 97 THR A O 1
ATOM 732 N N . GLU A 1 98 ? 15.696 3.959 -45.680 1.00 97.69 98 GLU A N 1
ATOM 733 C CA . GLU A 1 98 ? 14.354 4.174 -46.222 1.00 97.69 98 GLU A CA 1
ATOM 734 C C . GLU A 1 98 ? 13.415 3.012 -45.866 1.00 97.69 98 GLU A C 1
ATOM 736 O O . GLU A 1 98 ? 12.308 3.244 -45.371 1.00 97.69 98 GLU A O 1
ATOM 741 N N . ALA A 1 99 ? 13.886 1.770 -46.004 1.00 98.06 99 ALA A N 1
ATOM 742 C CA . ALA A 1 99 ? 13.134 0.580 -45.618 1.00 98.06 99 ALA A CA 1
ATOM 743 C C . ALA A 1 99 ? 12.788 0.576 -44.119 1.00 98.06 99 ALA A C 1
ATOM 745 O O . ALA A 1 99 ? 11.648 0.294 -43.746 1.00 98.06 99 ALA A O 1
ATOM 746 N N . MET A 1 100 ? 13.734 0.953 -43.252 1.00 98.19 100 MET A N 1
ATOM 747 C CA . MET A 1 100 ? 13.494 1.078 -41.811 1.00 98.19 100 MET A CA 1
ATOM 748 C C . MET A 1 100 ? 12.437 2.140 -41.494 1.00 98.19 100 MET A C 1
ATOM 750 O O . MET A 1 100 ? 11.536 1.886 -40.694 1.00 98.19 100 MET A O 1
ATOM 754 N N . ARG A 1 101 ? 12.497 3.314 -42.137 1.00 98.06 101 ARG A N 1
ATOM 755 C CA . ARG A 1 101 ? 11.486 4.370 -41.954 1.00 98.06 101 ARG A CA 1
ATOM 756 C C . ARG A 1 101 ? 10.094 3.896 -42.371 1.00 98.06 101 ARG A C 1
ATOM 758 O O . ARG A 1 101 ? 9.130 4.121 -41.641 1.00 98.06 101 ARG A O 1
ATOM 765 N N . ALA A 1 102 ? 9.991 3.199 -43.502 1.00 98.31 102 ALA A N 1
ATOM 766 C CA . ALA A 1 102 ? 8.729 2.635 -43.974 1.00 98.31 102 ALA A CA 1
ATOM 767 C C . ALA A 1 102 ? 8.178 1.549 -43.029 1.00 98.31 102 ALA A C 1
ATOM 769 O O . ALA A 1 102 ? 6.967 1.492 -42.786 1.00 98.31 102 ALA A O 1
ATOM 770 N N . ALA A 1 103 ? 9.057 0.717 -42.461 1.00 98.38 103 ALA A N 1
ATOM 771 C CA . ALA A 1 103 ? 8.684 -0.305 -41.486 1.00 98.38 103 ALA A CA 1
ATOM 772 C C . ALA A 1 103 ? 8.143 0.310 -40.186 1.00 98.38 103 ALA A C 1
ATOM 774 O O . ALA A 1 103 ? 7.110 -0.141 -39.691 1.00 98.38 103 ALA A O 1
ATOM 775 N N . ILE A 1 104 ? 8.780 1.371 -39.675 1.00 98.19 104 ILE A N 1
ATOM 776 C CA . ILE A 1 104 ? 8.308 2.105 -38.488 1.00 98.19 104 ILE A CA 1
ATOM 777 C C . ILE A 1 104 ? 6.923 2.701 -38.747 1.00 98.19 104 ILE A C 1
ATOM 779 O O . ILE A 1 104 ? 5.994 2.419 -37.994 1.00 98.19 104 ILE A O 1
ATOM 783 N N . ALA A 1 105 ? 6.746 3.434 -39.850 1.00 98.25 105 ALA A N 1
ATOM 784 C CA . ALA A 1 105 ? 5.459 4.045 -40.186 1.00 98.25 105 ALA A CA 1
ATOM 785 C C . ALA A 1 105 ? 4.334 3.000 -40.340 1.00 98.25 105 ALA A C 1
ATOM 787 O O . ALA A 1 105 ? 3.197 3.216 -39.915 1.00 98.25 105 ALA A O 1
ATOM 788 N N . SER A 1 106 ? 4.651 1.838 -40.920 1.00 98.25 106 SER A N 1
ATOM 789 C CA . SER A 1 106 ? 3.698 0.729 -41.047 1.00 98.25 106 SER A CA 1
ATOM 790 C C . SER A 1 106 ? 3.345 0.119 -39.692 1.00 98.25 106 SER A C 1
ATOM 792 O O . SER A 1 106 ? 2.175 -0.165 -39.435 1.00 98.25 106 SER A O 1
ATOM 794 N N . HIS A 1 107 ? 4.335 -0.056 -38.814 1.00 97.88 107 HIS A N 1
ATOM 795 C CA . HIS A 1 107 ? 4.123 -0.584 -37.472 1.00 97.88 107 HIS A CA 1
ATOM 796 C C . HIS A 1 107 ? 3.272 0.363 -36.619 1.00 97.88 107 HIS A C 1
ATOM 798 O O . HIS A 1 107 ? 2.284 -0.075 -36.036 1.00 97.88 107 HIS A O 1
ATOM 804 N N . GLU A 1 108 ? 3.584 1.661 -36.617 1.00 97.69 108 GLU A N 1
ATOM 805 C CA . GLU A 1 108 ? 2.801 2.692 -35.924 1.00 97.69 108 GLU A CA 1
ATOM 806 C C . GLU A 1 108 ? 1.336 2.684 -36.377 1.00 97.69 108 GLU A C 1
ATOM 808 O O . GLU A 1 108 ? 0.417 2.676 -35.554 1.00 97.69 108 GLU A O 1
ATOM 813 N N . LYS A 1 109 ? 1.102 2.599 -37.692 1.00 98.12 109 LYS A N 1
ATOM 814 C CA . LYS A 1 109 ? -0.250 2.503 -38.253 1.00 98.12 109 LYS A CA 1
ATOM 815 C C . LYS A 1 109 ? -0.969 1.220 -37.829 1.00 98.12 109 LYS A C 1
ATOM 817 O O . LYS A 1 109 ? -2.176 1.259 -37.603 1.00 98.12 109 LYS A O 1
ATOM 822 N N . ALA A 1 110 ? -0.252 0.103 -37.718 1.00 98.06 110 ALA A N 1
ATOM 823 C CA . ALA A 1 110 ? -0.823 -1.182 -37.323 1.00 98.06 110 ALA A CA 1
ATOM 824 C C . ALA A 1 110 ? -1.215 -1.228 -35.837 1.00 98.06 110 ALA A C 1
ATOM 826 O O . ALA A 1 110 ? -2.242 -1.813 -35.500 1.00 98.06 110 ALA A O 1
ATOM 827 N N . ILE A 1 111 ? -0.432 -0.607 -34.948 1.00 98.12 111 ILE A N 1
ATOM 828 C CA . ILE A 1 111 ? -0.703 -0.630 -33.499 1.00 98.12 111 ILE A CA 1
ATOM 829 C C . ILE A 1 111 ? -1.685 0.455 -33.052 1.00 98.12 111 ILE A C 1
ATOM 831 O O . ILE A 1 111 ? -2.356 0.278 -32.034 1.00 98.12 111 ILE A O 1
ATOM 835 N N . LYS A 1 112 ? -1.807 1.556 -33.806 1.00 97.44 112 LYS A N 1
ATOM 836 C CA . LYS A 1 112 ? -2.657 2.697 -33.442 1.00 97.44 112 LYS A CA 1
ATOM 837 C C . LYS A 1 112 ? -4.111 2.318 -33.102 1.00 97.44 112 LYS A C 1
ATOM 839 O O . LYS A 1 112 ? -4.569 2.749 -32.048 1.00 97.44 112 LYS A O 1
ATOM 844 N N . PRO A 1 113 ? -4.824 1.480 -33.881 1.00 98.12 113 PRO A N 1
ATOM 845 C CA . PRO A 1 113 ? -6.195 1.089 -33.544 1.00 98.12 113 PRO A CA 1
ATOM 846 C C . PRO A 1 113 ? -6.303 0.352 -32.205 1.00 98.12 113 PRO A C 1
ATOM 848 O O . PRO A 1 113 ? -7.242 0.584 -31.449 1.00 98.12 113 PRO A O 1
ATOM 851 N N . ASN A 1 114 ? -5.330 -0.507 -31.884 1.00 97.50 114 ASN A N 1
ATOM 852 C CA . ASN A 1 114 ? -5.320 -1.253 -30.626 1.00 97.50 114 ASN A CA 1
ATOM 853 C C . ASN A 1 114 ? -5.047 -0.333 -29.431 1.00 97.50 114 ASN A C 1
ATOM 855 O O . ASN A 1 114 ? -5.669 -0.495 -28.384 1.00 97.50 114 ASN A O 1
ATOM 859 N N . ILE A 1 115 ? -4.144 0.640 -29.594 1.00 98.06 115 ILE A N 1
ATOM 860 C CA . ILE A 1 115 ? -3.862 1.659 -28.573 1.00 98.06 115 ILE A CA 1
ATOM 861 C C . ILE A 1 115 ? -5.102 2.526 -28.337 1.00 98.06 115 ILE A C 1
ATOM 863 O O . ILE A 1 115 ? -5.514 2.696 -27.191 1.00 98.06 115 ILE A O 1
ATOM 867 N N . ASP A 1 116 ? -5.728 3.021 -29.407 1.00 97.94 116 ASP A N 1
ATOM 868 C CA . ASP A 1 116 ? -6.924 3.862 -29.318 1.00 97.94 116 ASP A CA 1
ATOM 869 C C . ASP A 1 116 ? -8.093 3.088 -28.665 1.00 97.94 116 ASP A C 1
ATOM 871 O O . ASP A 1 116 ? -8.783 3.620 -27.794 1.00 97.94 116 ASP A O 1
ATOM 875 N N . ALA A 1 117 ? -8.274 1.803 -29.003 1.00 98.25 117 ALA A N 1
ATOM 876 C CA . ALA A 1 117 ? -9.281 0.937 -28.385 1.00 98.25 117 ALA A CA 1
ATOM 877 C C . ALA A 1 117 ? -9.000 0.655 -26.898 1.00 98.25 117 ALA A C 1
ATOM 879 O O . ALA A 1 117 ? -9.923 0.665 -26.081 1.00 98.25 117 ALA A O 1
ATOM 880 N N . ALA A 1 118 ? -7.739 0.414 -26.527 1.00 98.19 118 ALA A N 1
ATOM 881 C CA . ALA A 1 118 ? -7.348 0.208 -25.135 1.00 98.19 118 ALA A CA 1
ATOM 882 C C . ALA A 1 118 ? -7.564 1.474 -24.291 1.00 98.19 118 ALA A C 1
ATOM 884 O O . ALA A 1 118 ? -8.067 1.387 -23.170 1.00 98.19 118 ALA A O 1
ATOM 885 N N . GLU A 1 119 ? -7.243 2.647 -24.839 1.00 98.06 119 GLU A N 1
ATOM 886 C CA . GLU A 1 119 ? -7.466 3.928 -24.169 1.00 98.06 119 GLU A CA 1
ATOM 887 C C . GLU A 1 119 ? -8.959 4.230 -24.008 1.00 98.06 119 GLU A C 1
ATOM 889 O O . GLU A 1 119 ? -9.381 4.678 -22.941 1.00 98.06 119 GLU A O 1
ATOM 894 N N . GLN A 1 120 ? -9.777 3.932 -25.022 1.00 98.25 120 GLN A N 1
ATOM 895 C CA . GLN A 1 120 ? -11.226 4.083 -24.906 1.00 98.25 120 GLN A CA 1
ATOM 896 C C . GLN A 1 120 ? -11.796 3.149 -23.834 1.00 98.25 120 GLN A C 1
ATOM 898 O O . GLN A 1 120 ? -12.502 3.607 -22.941 1.00 98.25 120 GLN A O 1
ATOM 903 N N . LYS A 1 121 ? -11.401 1.869 -23.840 1.00 98.31 121 LYS A N 1
ATOM 904 C CA . LYS A 1 121 ? -11.816 0.904 -22.814 1.00 98.31 121 LYS A CA 1
ATOM 905 C C . LYS A 1 121 ? -11.446 1.374 -21.406 1.00 98.31 121 LYS A C 1
ATOM 907 O O . LYS A 1 121 ? -12.251 1.249 -20.488 1.00 98.31 121 LYS A O 1
ATOM 912 N N . ARG A 1 122 ? -10.245 1.932 -21.230 1.00 98.19 122 ARG A N 1
ATOM 913 C CA . ARG A 1 122 ? -9.795 2.486 -19.946 1.00 98.19 122 ARG A CA 1
ATOM 914 C C . ARG A 1 122 ? -10.686 3.643 -19.493 1.00 98.19 122 ARG A C 1
ATOM 916 O O . ARG A 1 122 ? -11.068 3.684 -18.327 1.00 98.19 122 ARG A O 1
ATOM 923 N N . LYS A 1 123 ? -11.029 4.565 -20.397 1.00 98.44 123 LYS A N 1
ATOM 924 C CA . LYS A 1 123 ? -11.931 5.690 -20.102 1.00 98.44 123 LYS A CA 1
ATOM 925 C C . LYS A 1 123 ? -13.329 5.217 -19.718 1.00 98.44 123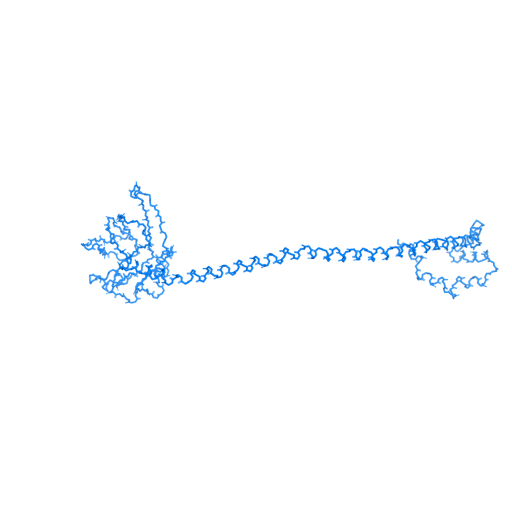 LYS A C 1
ATOM 927 O O . LYS A 1 123 ? -13.861 5.695 -18.722 1.00 98.44 123 LYS A O 1
ATOM 932 N N . ASP A 1 124 ? -13.878 4.255 -20.453 1.00 98.31 124 ASP A N 1
ATOM 933 C CA . ASP A 1 124 ? -15.207 3.703 -20.177 1.00 98.31 124 ASP A CA 1
ATOM 934 C C . ASP A 1 124 ? -15.248 3.019 -18.800 1.00 98.31 124 ASP A C 1
ATOM 936 O O . ASP A 1 124 ? -16.182 3.227 -18.029 1.00 98.31 124 ASP A O 1
ATOM 940 N N . GLN A 1 125 ? -14.196 2.270 -18.442 1.00 98.31 125 GLN A N 1
ATOM 941 C CA . GLN A 1 125 ? -14.067 1.648 -17.118 1.00 98.31 125 GLN A CA 1
ATOM 942 C C . GLN A 1 125 ? -13.961 2.677 -15.990 1.00 98.31 125 GLN A C 1
ATOM 944 O O . GLN A 1 125 ? -14.573 2.492 -14.941 1.00 98.31 125 GLN A O 1
ATOM 949 N N . ILE A 1 126 ? -13.195 3.754 -16.189 1.00 98.19 126 ILE A N 1
ATOM 950 C CA . ILE A 1 126 ? -13.096 4.837 -15.202 1.00 98.19 126 ILE A CA 1
ATOM 951 C C . ILE A 1 126 ? -14.469 5.477 -14.997 1.00 98.19 126 ILE A C 1
ATOM 953 O O . ILE A 1 126 ? -14.915 5.585 -13.860 1.00 98.19 126 ILE A O 1
ATOM 957 N N . ALA A 1 127 ? -15.163 5.832 -16.081 1.00 98.38 127 ALA A N 1
ATOM 958 C CA . ALA A 1 127 ? -16.487 6.439 -16.003 1.00 98.38 127 ALA A CA 1
ATOM 959 C C . ALA A 1 127 ? -17.503 5.523 -15.297 1.00 98.38 127 ALA A C 1
ATOM 961 O O . ALA A 1 127 ? -18.279 5.988 -14.463 1.00 98.38 127 ALA A O 1
ATOM 962 N N . GLN A 1 128 ? -17.467 4.216 -15.583 1.00 98.25 128 GLN A N 1
ATOM 963 C CA . GLN A 1 128 ? -18.310 3.232 -14.905 1.00 98.25 128 GLN A CA 1
ATOM 964 C C . GLN A 1 128 ? -18.030 3.187 -13.396 1.00 98.25 128 GLN A C 1
ATOM 966 O O . GLN A 1 128 ? -18.961 3.277 -12.600 1.00 98.25 128 GLN A O 1
ATOM 971 N N . LEU A 1 129 ? -16.761 3.066 -12.995 1.00 98.00 129 LEU A N 1
ATOM 972 C CA . LEU A 1 129 ? -16.383 2.969 -11.583 1.00 98.00 129 LEU A CA 1
ATOM 973 C C . LEU A 1 129 ? -16.672 4.262 -10.811 1.00 98.00 129 LEU A C 1
ATOM 975 O O . LEU A 1 129 ? -17.056 4.204 -9.644 1.00 98.00 129 LEU A O 1
ATOM 979 N N . GLU A 1 130 ? -16.508 5.425 -11.443 1.00 98.00 130 GLU A N 1
ATOM 980 C CA . GLU A 1 130 ? -16.882 6.708 -10.842 1.00 98.00 130 GLU A CA 1
ATOM 981 C C . GLU A 1 130 ? -18.392 6.796 -10.589 1.00 98.00 130 GLU A C 1
ATOM 983 O O . GLU A 1 130 ? -18.810 7.232 -9.513 1.00 98.00 130 GLU A O 1
ATOM 988 N N . GLU A 1 131 ? -19.212 6.327 -11.531 1.00 98.06 131 GLU A N 1
ATOM 989 C CA . GLU A 1 131 ? -20.666 6.301 -11.369 1.00 98.06 131 GLU A CA 1
ATOM 990 C C . GLU A 1 131 ? -21.107 5.259 -10.325 1.00 98.06 131 GLU A C 1
ATOM 992 O O . GLU A 1 131 ? -21.953 5.554 -9.483 1.00 98.06 131 GLU A O 1
ATOM 997 N N . GLU A 1 132 ? -20.499 4.068 -10.296 1.00 96.94 132 GLU A N 1
ATOM 998 C CA . GLU A 1 132 ? -20.742 3.057 -9.254 1.00 96.94 132 GLU A CA 1
ATOM 999 C C . GLU A 1 132 ? -20.384 3.579 -7.859 1.00 96.94 132 GLU A C 1
ATOM 1001 O O . GLU A 1 132 ? -21.179 3.448 -6.924 1.00 96.94 132 GLU A O 1
ATOM 1006 N N . LYS A 1 133 ? -19.222 4.229 -7.721 1.00 97.00 133 LYS A N 1
ATOM 1007 C CA . LYS A 1 133 ? -18.789 4.858 -6.470 1.00 97.00 133 LYS A CA 1
ATOM 1008 C C . LYS A 1 133 ? -19.796 5.907 -6.013 1.00 97.00 133 LYS A C 1
ATOM 1010 O O . LYS A 1 133 ? -20.245 5.858 -4.871 1.00 97.00 133 LYS A O 1
ATOM 1015 N N . LYS A 1 134 ? -20.173 6.832 -6.896 1.00 97.88 134 LYS A N 1
ATOM 1016 C CA . LYS A 1 134 ? -21.145 7.889 -6.598 1.00 97.88 134 LYS A CA 1
ATOM 1017 C C . LYS A 1 134 ? -22.494 7.308 -6.170 1.00 97.88 134 LYS A C 1
ATOM 1019 O O . LYS A 1 134 ? -23.082 7.776 -5.196 1.00 97.88 134 LYS A O 1
ATOM 1024 N N . ASN A 1 135 ? -22.969 6.274 -6.862 1.00 96.38 135 ASN A N 1
ATOM 1025 C CA . ASN A 1 135 ? -24.216 5.595 -6.517 1.00 96.38 135 ASN A CA 1
ATOM 1026 C C . ASN A 1 135 ? -24.124 4.899 -5.155 1.00 96.38 135 ASN A C 1
ATOM 1028 O O . ASN A 1 135 ? -25.052 5.008 -4.357 1.00 96.38 135 ASN A O 1
ATOM 1032 N N . HIS A 1 136 ? -23.000 4.254 -4.838 1.00 93.50 136 HIS A N 1
ATOM 1033 C CA . HIS A 1 136 ? -22.775 3.666 -3.520 1.00 93.50 136 HIS A CA 1
ATOM 1034 C C . HIS A 1 136 ? -22.727 4.732 -2.415 1.00 93.50 136 HIS A C 1
ATOM 1036 O O . HIS A 1 136 ? -23.425 4.605 -1.409 1.00 93.50 136 HIS A O 1
ATOM 1042 N N . GLU A 1 137 ? -21.979 5.818 -2.615 1.00 94.69 137 GLU A N 1
ATOM 1043 C CA . GLU A 1 137 ? -21.885 6.932 -1.663 1.00 94.69 137 GLU A CA 1
ATOM 1044 C C . GLU A 1 137 ? -23.253 7.564 -1.382 1.00 94.69 137 GLU A C 1
ATOM 1046 O O . GLU A 1 137 ? -23.572 7.854 -0.229 1.00 94.69 137 GLU A O 1
ATOM 1051 N N . ALA A 1 138 ? -24.109 7.690 -2.400 1.00 96.50 138 ALA A N 1
ATOM 1052 C CA . ALA A 1 138 ? -25.477 8.174 -2.234 1.00 96.50 138 ALA A CA 1
ATOM 1053 C C . ALA A 1 138 ? -26.347 7.256 -1.351 1.00 96.50 138 ALA A C 1
ATOM 1055 O O . ALA A 1 138 ? -27.299 7.730 -0.728 1.00 96.50 138 ALA A O 1
ATOM 1056 N N . THR A 1 139 ? -26.027 5.958 -1.256 1.00 94.19 139 THR A N 1
ATOM 1057 C CA . THR A 1 139 ? -26.739 5.018 -0.370 1.00 94.19 139 THR A CA 1
ATOM 1058 C C . THR A 1 139 ? -26.260 5.053 1.080 1.00 94.19 139 THR A C 1
ATOM 1060 O O . THR A 1 139 ? -27.026 4.684 1.972 1.00 94.19 139 THR A O 1
ATOM 1063 N N . LEU A 1 140 ? -25.037 5.532 1.346 1.00 92.50 140 LEU A N 1
ATOM 1064 C CA . LEU A 1 140 ? -24.431 5.489 2.681 1.00 92.50 140 LEU A CA 1
ATOM 1065 C C . LEU A 1 140 ? -25.277 6.164 3.769 1.00 92.50 140 LEU A C 1
ATOM 1067 O O . LEU A 1 140 ? -25.463 5.531 4.807 1.00 92.50 140 LEU A O 1
ATOM 1071 N N . PRO A 1 141 ? -25.847 7.374 3.580 1.00 93.12 141 PRO A N 1
ATOM 1072 C CA . PRO A 1 141 ? -26.645 8.009 4.629 1.00 93.12 141 PRO A CA 1
ATOM 1073 C C . PRO A 1 141 ? -27.843 7.160 5.065 1.00 93.12 141 PRO A C 1
ATOM 1075 O O . PRO A 1 141 ? -28.141 7.072 6.254 1.00 93.12 141 PRO A O 1
ATOM 1078 N N . LYS A 1 142 ? -28.508 6.493 4.113 1.00 93.69 142 LYS A N 1
ATOM 1079 C CA . LYS A 1 142 ? -29.629 5.594 4.404 1.00 93.69 142 LYS A CA 1
ATOM 1080 C C . LYS A 1 142 ? -29.152 4.360 5.171 1.00 93.69 142 LYS A C 1
ATOM 1082 O O . LYS A 1 142 ? -29.738 4.035 6.199 1.00 93.69 142 LYS A O 1
ATOM 1087 N N . THR A 1 143 ? -28.088 3.711 4.701 1.00 89.88 143 THR A N 1
ATOM 1088 C CA . THR A 1 143 ? -27.528 2.508 5.336 1.00 89.88 143 THR A CA 1
ATOM 1089 C C . THR A 1 143 ? -27.037 2.790 6.756 1.00 89.88 143 THR A C 1
ATOM 1091 O O . THR A 1 143 ? -27.296 2.003 7.662 1.00 89.88 143 THR A O 1
ATOM 1094 N N . ILE A 1 144 ? -26.375 3.932 6.973 1.00 87.31 144 ILE A N 1
ATOM 1095 C CA . ILE A 1 144 ? -25.933 4.376 8.301 1.00 87.31 144 ILE A CA 1
ATOM 1096 C C . ILE A 1 144 ? -27.145 4.594 9.205 1.00 87.31 144 ILE A C 1
ATOM 1098 O O . ILE A 1 144 ? -27.190 4.026 10.289 1.00 87.31 144 ILE A O 1
ATOM 1102 N N . ALA A 1 145 ? -28.161 5.330 8.749 1.00 87.88 145 ALA A N 1
ATOM 1103 C CA . ALA A 1 145 ? -29.359 5.578 9.548 1.00 87.88 145 ALA A CA 1
ATOM 1104 C C . ALA A 1 145 ? -30.139 4.288 9.880 1.00 87.88 145 ALA A C 1
ATOM 1106 O O . ALA A 1 145 ? -30.757 4.185 10.940 1.00 87.88 145 ALA A O 1
ATOM 1107 N N . GLU A 1 146 ? -30.144 3.297 8.985 1.00 87.88 146 GLU A N 1
ATOM 1108 C CA . GLU A 1 146 ? -30.728 1.974 9.242 1.00 87.88 146 GLU A CA 1
ATOM 1109 C C . GLU A 1 146 ? -29.917 1.182 10.275 1.00 87.88 146 GLU A C 1
ATOM 1111 O O . GLU A 1 146 ? -30.503 0.619 11.201 1.00 87.88 146 GLU A O 1
ATOM 1116 N N . TRP A 1 147 ? -28.585 1.193 10.172 1.00 83.00 147 TRP A N 1
ATOM 1117 C CA . TRP A 1 147 ? -27.692 0.588 11.162 1.00 83.00 147 TRP A CA 1
ATOM 1118 C C . TRP A 1 147 ? -27.825 1.250 12.543 1.00 83.00 147 TRP A C 1
ATOM 1120 O O . TRP A 1 147 ? -27.970 0.548 13.543 1.00 83.00 147 TRP A O 1
ATOM 1130 N N . GLU A 1 148 ? -27.869 2.584 12.607 1.00 83.38 148 GLU A N 1
ATOM 1131 C CA . GLU A 1 148 ? -28.012 3.356 13.850 1.00 83.38 148 GLU A CA 1
ATOM 1132 C C . GLU A 1 148 ? -29.320 3.049 14.586 1.00 83.38 148 GLU A C 1
ATOM 1134 O O . GLU A 1 148 ? -29.336 2.962 15.813 1.00 83.38 148 GLU A O 1
ATOM 1139 N N . LYS A 1 149 ? -30.422 2.813 13.864 1.00 81.75 149 LYS A N 1
ATOM 1140 C CA . LYS A 1 149 ? -31.691 2.375 14.476 1.00 81.75 149 LYS A CA 1
ATOM 1141 C C . LYS A 1 149 ? -31.573 1.011 15.156 1.00 81.75 149 LYS A C 1
ATOM 1143 O O . LYS A 1 149 ? -32.284 0.760 16.125 1.00 81.75 149 LYS A O 1
ATOM 1148 N N . GLY A 1 150 ? -30.673 0.151 14.683 1.00 71.19 150 GLY A N 1
ATOM 1149 C CA . GLY A 1 150 ? -30.337 -1.118 15.331 1.00 71.19 150 GLY A CA 1
ATOM 1150 C C . GLY A 1 150 ? -29.516 -0.962 16.616 1.00 71.19 150 GLY A C 1
ATOM 1151 O O . GLY A 1 150 ? -29.401 -1.920 17.372 1.00 71.19 150 GLY A O 1
ATOM 1152 N N . LEU A 1 151 ? -28.972 0.230 16.892 1.00 73.50 151 LEU A N 1
ATOM 1153 C CA . LEU A 1 151 ? -28.215 0.528 18.115 1.00 73.50 151 LEU A CA 1
ATOM 1154 C C . LEU A 1 151 ? -29.103 1.022 19.272 1.00 73.50 151 LEU A C 1
ATOM 1156 O O . LEU A 1 151 ? -28.595 1.321 20.358 1.00 73.50 151 LEU A O 1
ATOM 1160 N N . VAL A 1 152 ? -30.421 1.135 19.065 1.00 54.03 152 VAL A N 1
ATOM 1161 C CA . VAL A 1 152 ? -31.365 1.592 20.094 1.00 54.03 152 VAL A CA 1
ATOM 1162 C C . VAL A 1 152 ? -31.430 0.557 21.223 1.00 54.03 152 VAL A C 1
ATOM 1164 O O . VAL A 1 152 ? -31.948 -0.540 21.045 1.00 54.03 152 VAL A O 1
ATOM 1167 N N . GLY A 1 153 ? -30.894 0.927 22.391 1.00 62.53 153 GLY A N 1
ATOM 1168 C CA . GLY A 1 153 ? -30.791 0.076 23.586 1.00 62.53 153 GLY A CA 1
ATOM 1169 C C . GLY A 1 153 ? -29.381 -0.002 24.185 1.00 62.53 153 GLY A C 1
ATOM 1170 O O . GLY A 1 153 ? -29.232 -0.452 25.319 1.00 62.53 153 GLY A O 1
ATOM 1171 N N . GLY A 1 154 ? -28.360 0.485 23.465 1.00 69.38 154 GLY A N 1
ATOM 1172 C CA . GLY A 1 154 ? -26.959 0.320 23.860 1.00 69.38 154 GLY A CA 1
ATOM 1173 C C . GLY A 1 154 ? -26.489 -1.134 23.737 1.00 69.38 154 GLY A C 1
ATOM 1174 O O . GLY A 1 154 ? -27.245 -2.022 23.348 1.00 69.38 154 GLY A O 1
ATOM 1175 N N . THR A 1 155 ? -25.219 -1.394 24.051 1.00 75.75 155 THR A N 1
ATOM 1176 C CA . THR A 1 155 ? -24.712 -2.771 24.144 1.00 75.75 155 THR A CA 1
ATOM 1177 C C . THR A 1 155 ? -25.393 -3.469 25.327 1.00 75.75 155 THR A C 1
ATOM 1179 O O . THR A 1 155 ? -25.252 -2.975 26.450 1.00 75.75 155 THR A O 1
ATOM 1182 N N . PRO A 1 156 ? -26.118 -4.588 25.131 1.00 81.25 156 PRO A N 1
ATOM 1183 C CA . PRO A 1 156 ? -26.693 -5.331 26.244 1.00 81.25 156 PRO A CA 1
ATOM 1184 C C . PRO A 1 156 ? -25.563 -5.919 27.095 1.00 81.25 156 PRO A C 1
ATOM 1186 O O . PRO A 1 156 ? -24.693 -6.623 26.584 1.00 81.25 156 PRO A O 1
ATOM 1189 N N . TRP A 1 157 ? -25.571 -5.619 28.392 1.00 87.75 157 TRP A N 1
ATOM 1190 C CA . TRP A 1 157 ? -24.627 -6.179 29.359 1.00 87.75 157 TRP A CA 1
ATOM 1191 C C . TRP A 1 157 ? -25.326 -7.246 30.195 1.00 87.75 157 TRP A C 1
ATOM 1193 O O . TRP A 1 157 ? -26.424 -7.018 30.701 1.00 87.75 157 TRP A O 1
ATOM 1203 N N . THR A 1 158 ? -24.678 -8.394 30.369 1.00 90.19 158 THR A N 1
ATOM 1204 C CA . THR A 1 158 ? -25.146 -9.469 31.252 1.00 90.19 158 THR A CA 1
ATOM 1205 C C . THR A 1 158 ? -24.166 -9.600 32.406 1.00 90.19 158 THR A C 1
ATOM 1207 O O . THR A 1 158 ? -22.972 -9.792 32.178 1.00 90.19 158 THR A O 1
ATOM 1210 N N . ALA A 1 159 ? -24.664 -9.482 33.637 1.00 90.50 159 ALA A N 1
ATOM 1211 C CA . ALA A 1 159 ? -23.861 -9.752 34.822 1.00 90.50 159 ALA A CA 1
ATOM 1212 C C . ALA A 1 159 ? -23.475 -11.238 34.851 1.00 90.50 159 ALA A C 1
ATOM 1214 O O . ALA A 1 159 ? -24.315 -12.103 34.601 1.00 90.50 159 ALA A O 1
ATOM 1215 N N . LEU A 1 160 ? -22.202 -11.520 35.125 1.00 92.06 160 LEU A N 1
ATOM 1216 C CA . LEU A 1 160 ? -21.708 -12.883 35.285 1.00 92.06 160 LEU A CA 1
ATOM 1217 C C . LEU A 1 160 ? -21.791 -13.278 36.755 1.00 92.06 160 LEU A C 1
ATOM 1219 O O . LEU A 1 160 ? -21.228 -12.587 37.601 1.00 92.06 160 LEU A O 1
ATOM 1223 N N . GLU A 1 161 ? -22.440 -14.404 37.036 1.00 91.31 161 GLU A N 1
ATOM 1224 C CA . GLU A 1 161 ? -22.518 -14.957 38.386 1.00 91.31 161 GLU A CA 1
ATOM 1225 C C . GLU A 1 161 ? -21.189 -15.651 38.742 1.00 91.31 161 GLU A C 1
ATOM 1227 O O . GLU A 1 161 ? -20.837 -16.666 38.125 1.00 91.31 161 GLU A O 1
ATOM 1232 N N . PRO A 1 162 ? -20.413 -15.130 39.710 1.00 90.56 162 PRO A N 1
ATOM 1233 C CA . PRO A 1 162 ? -19.129 -15.714 40.068 1.00 90.56 162 PRO A CA 1
ATOM 1234 C C . PRO A 1 162 ? -19.334 -17.020 40.848 1.00 90.56 162 PRO A C 1
ATOM 1236 O O . PRO A 1 162 ? -19.925 -17.033 41.925 1.00 90.56 162 PRO A O 1
ATOM 1239 N N . LYS A 1 163 ? -18.799 -18.128 40.327 1.00 90.19 163 LYS A N 1
ATOM 1240 C CA . LYS A 1 163 ? -18.879 -19.466 40.938 1.00 90.19 163 LYS A CA 1
ATOM 1241 C C . LYS A 1 163 ? -17.671 -19.798 41.799 1.00 90.19 163 LYS A C 1
ATOM 1243 O O . LYS A 1 163 ? -17.825 -20.325 42.895 1.00 90.19 163 LYS A O 1
ATOM 1248 N N . ASN A 1 164 ? -16.473 -19.487 41.306 1.00 91.75 164 ASN A N 1
ATOM 1249 C CA . ASN A 1 164 ? -15.229 -19.697 42.042 1.00 91.75 164 ASN A CA 1
ATOM 1250 C C . ASN A 1 164 ? -14.469 -18.381 42.152 1.00 91.75 164 ASN A C 1
ATOM 1252 O O . ASN A 1 164 ? -14.292 -17.673 41.159 1.00 91.75 164 ASN A O 1
ATOM 1256 N N . LEU A 1 165 ? -14.008 -18.078 43.363 1.00 95.88 165 LEU A N 1
ATOM 1257 C CA . LEU A 1 165 ? -13.256 -16.874 43.673 1.00 95.88 165 LEU A CA 1
ATOM 1258 C C . LEU A 1 165 ? -12.025 -17.249 44.491 1.00 95.88 165 LEU A C 1
ATOM 1260 O O . LEU A 1 165 ? -12.122 -18.016 45.448 1.00 95.88 165 LEU A O 1
ATOM 1264 N N . ASN A 1 166 ? -10.873 -16.693 44.136 1.00 97.06 166 ASN A N 1
ATOM 1265 C CA . ASN A 1 166 ? -9.643 -16.859 44.902 1.00 97.06 166 ASN A CA 1
ATOM 1266 C C . ASN A 1 166 ? -8.793 -15.586 44.866 1.00 97.06 166 ASN A C 1
ATOM 1268 O O . ASN A 1 166 ? -8.820 -14.843 43.885 1.00 97.06 166 ASN A O 1
ATOM 1272 N N . SER A 1 167 ? -8.005 -15.364 45.916 1.00 97.25 167 SER A N 1
ATOM 1273 C CA . SER A 1 167 ? -6.988 -14.317 45.980 1.00 97.25 167 SER A CA 1
ATOM 1274 C C . SER A 1 167 ? -5.648 -14.924 46.404 1.00 97.25 167 SER A C 1
ATOM 1276 O O . SER A 1 167 ? -5.572 -15.733 47.328 1.00 97.25 167 SER A O 1
ATOM 1278 N N . THR A 1 168 ? -4.552 -14.541 45.750 1.00 97.31 168 THR A N 1
ATOM 1279 C CA . THR A 1 168 ? -3.229 -15.121 46.059 1.00 97.31 168 THR A CA 1
ATOM 1280 C C . THR A 1 168 ? -2.650 -14.657 47.398 1.00 97.31 168 THR A C 1
ATOM 1282 O O . THR A 1 168 ? -1.765 -15.309 47.941 1.00 97.31 168 THR A O 1
ATOM 1285 N N . ASN A 1 169 ? -3.109 -13.519 47.924 1.00 95.75 169 ASN A N 1
ATOM 1286 C CA . ASN A 1 169 ? -2.660 -12.950 49.200 1.00 95.75 169 ASN A CA 1
ATOM 1287 C C . ASN A 1 169 ? -3.595 -13.270 50.383 1.00 95.75 169 ASN A C 1
ATOM 1289 O O . ASN A 1 169 ? -3.386 -12.746 51.479 1.00 95.75 169 ASN A O 1
ATOM 1293 N N . GLY A 1 170 ? -4.645 -14.068 50.161 1.00 95.38 170 GLY A N 1
ATOM 1294 C CA . GLY A 1 170 ? -5.629 -14.407 51.188 1.00 95.38 170 GLY A CA 1
ATOM 1295 C C . GLY A 1 170 ? -6.590 -13.273 51.562 1.00 95.38 170 GLY A C 1
ATOM 1296 O O . GLY A 1 170 ? -7.200 -13.336 52.627 1.00 95.38 170 GLY A O 1
ATOM 1297 N N . ALA A 1 171 ? -6.740 -12.234 50.731 1.00 96.31 171 ALA A N 1
ATOM 1298 C CA . ALA A 1 171 ? -7.844 -11.284 50.866 1.00 96.31 171 ALA A CA 1
ATOM 1299 C C . ALA A 1 171 ? -9.194 -12.022 50.814 1.00 96.31 171 ALA A C 1
ATOM 1301 O O . ALA A 1 171 ? -9.414 -12.882 49.955 1.00 96.31 171 ALA A O 1
ATOM 1302 N N . ALA A 1 172 ? -10.096 -11.681 51.729 1.00 95.88 172 ALA A N 1
ATOM 1303 C CA . ALA A 1 172 ? -11.411 -12.292 51.818 1.00 95.88 172 ALA A CA 1
ATOM 1304 C C . ALA A 1 172 ? -12.314 -11.758 50.701 1.00 95.88 172 ALA A C 1
ATOM 1306 O O . ALA A 1 172 ? -12.459 -10.544 50.550 1.00 95.88 172 ALA A O 1
ATOM 1307 N N . LEU A 1 173 ? -12.928 -12.671 49.948 1.00 97.06 173 LEU A N 1
ATOM 1308 C CA . LEU A 1 173 ? -13.846 -12.384 48.849 1.00 97.06 173 LEU A CA 1
ATOM 1309 C C . LEU A 1 173 ? -15.240 -12.860 49.249 1.00 97.06 173 LEU A C 1
ATOM 1311 O O . LEU A 1 173 ? -15.437 -14.049 49.499 1.00 97.06 173 LEU A O 1
ATOM 1315 N N . LYS A 1 174 ? -16.202 -11.941 49.322 1.00 95.75 174 LYS A N 1
ATOM 1316 C CA . LYS A 1 174 ? -17.595 -12.250 49.644 1.00 95.75 174 LYS A CA 1
ATOM 1317 C C . LYS A 1 174 ? -18.490 -11.822 48.489 1.00 95.75 174 LYS A C 1
ATOM 1319 O O . LYS A 1 174 ? -18.503 -10.650 48.136 1.00 95.75 174 LYS A O 1
ATOM 1324 N N . VAL A 1 175 ? -19.255 -12.759 47.940 1.00 95.75 175 VAL A N 1
ATOM 1325 C CA . VAL A 1 175 ? -20.314 -12.449 46.971 1.00 95.75 175 VAL A CA 1
ATOM 1326 C C . VAL A 1 175 ? -21.529 -11.918 47.738 1.00 95.75 175 VAL A C 1
ATOM 1328 O O . VAL A 1 175 ? -21.985 -12.548 48.695 1.00 95.75 175 VAL A O 1
ATOM 1331 N N . GLU A 1 176 ? -22.010 -10.739 47.363 1.00 93.69 176 GLU A N 1
ATOM 1332 C CA . GLU A 1 176 ? -23.186 -10.081 47.939 1.00 93.69 176 GLU A CA 1
ATOM 1333 C C . GLU A 1 176 ? -24.466 -10.431 47.141 1.00 93.69 176 GLU A C 1
ATOM 1335 O O . GLU A 1 176 ? -24.377 -10.985 46.042 1.00 93.69 176 GLU A O 1
ATOM 1340 N N . PRO A 1 177 ? -25.680 -10.154 47.667 1.00 89.38 177 PRO A N 1
ATOM 1341 C CA . PRO A 1 177 ? -26.942 -10.519 47.004 1.00 89.38 177 PRO A CA 1
ATOM 1342 C C . PRO A 1 177 ? -27.154 -9.911 45.610 1.00 89.38 177 PRO A C 1
ATOM 1344 O O . PRO A 1 177 ? -27.933 -10.440 44.822 1.00 89.38 177 PRO A O 1
ATOM 1347 N N . ASP A 1 178 ? -26.480 -8.803 45.309 1.00 87.50 178 ASP A N 1
ATOM 1348 C CA . ASP A 1 178 ? -26.464 -8.135 44.004 1.00 87.50 178 ASP A CA 1
ATOM 1349 C C . ASP A 1 178 ? -25.346 -8.649 43.076 1.00 87.50 178 ASP A C 1
ATOM 1351 O O . ASP A 1 178 ? -25.121 -8.079 42.011 1.00 87.50 178 ASP A O 1
ATOM 1355 N N . GLN A 1 179 ? -24.671 -9.740 43.461 1.00 90.06 179 GLN A N 1
ATOM 1356 C CA . GLN A 1 179 ? -23.514 -10.355 42.796 1.00 90.06 179 GLN A CA 1
ATOM 1357 C C . GLN A 1 179 ? -22.231 -9.511 42.829 1.00 90.06 179 GLN A C 1
ATOM 1359 O O . GLN A 1 179 ? -21.209 -9.935 42.281 1.00 90.06 179 GLN A O 1
ATOM 1364 N N . ALA A 1 180 ? -22.228 -8.363 43.516 1.00 93.31 180 ALA A N 1
ATOM 1365 C CA . ALA A 1 180 ? -20.996 -7.633 43.767 1.00 93.31 180 ALA A CA 1
ATOM 1366 C C . ALA A 1 180 ? -20.056 -8.473 44.642 1.00 93.31 180 ALA A C 1
ATOM 1368 O O . ALA A 1 180 ? -20.477 -9.181 45.560 1.00 93.31 180 ALA A O 1
ATOM 1369 N N . ILE A 1 181 ? -18.755 -8.388 44.371 1.00 96.31 181 ILE A N 1
ATOM 1370 C CA . ILE A 1 181 ? -17.739 -9.102 45.144 1.00 96.31 181 ILE A CA 1
ATOM 1371 C C . ILE A 1 181 ? -17.100 -8.106 46.102 1.00 96.31 181 ILE A C 1
ATOM 1373 O O . ILE A 1 181 ? -16.275 -7.283 45.710 1.00 96.31 181 ILE A O 1
ATOM 1377 N N . PHE A 1 182 ? -17.476 -8.186 47.375 1.00 96.44 182 PHE A N 1
ATOM 1378 C CA . PHE A 1 182 ? -16.877 -7.377 48.421 1.00 96.44 182 PHE A CA 1
ATOM 1379 C C . PHE A 1 182 ? -15.539 -7.981 48.858 1.00 96.44 182 PHE A C 1
ATOM 1381 O O . PHE A 1 182 ? -15.471 -9.130 49.308 1.00 96.44 182 PHE A O 1
ATOM 1388 N N . VAL A 1 183 ? -14.471 -7.191 48.740 1.00 96.00 183 VAL A N 1
ATOM 1389 C CA . VAL A 1 183 ? -13.109 -7.593 49.105 1.00 96.00 183 VAL A CA 1
ATOM 1390 C C . VAL A 1 183 ? -12.707 -6.943 50.425 1.00 96.00 183 VAL A C 1
ATOM 1392 O O . VAL A 1 183 ? -12.847 -5.735 50.597 1.00 96.00 183 VAL A O 1
ATOM 1395 N N . SER A 1 184 ? -12.176 -7.725 51.364 1.00 92.94 184 SER A N 1
ATOM 1396 C CA . SER A 1 184 ? -11.707 -7.220 52.663 1.00 92.94 184 SER A CA 1
ATOM 1397 C C . SER A 1 184 ? -10.497 -7.996 53.192 1.00 92.94 184 SER A C 1
ATOM 1399 O O . SER A 1 184 ? -10.068 -8.994 52.613 1.00 92.94 184 SER A O 1
ATOM 1401 N N . GLY A 1 185 ? -9.921 -7.535 54.304 1.00 90.69 185 GLY A N 1
ATOM 1402 C CA . GLY A 1 185 ? -8.753 -8.162 54.922 1.00 90.69 185 GLY A CA 1
ATOM 1403 C C . GLY A 1 185 ? -7.439 -7.661 54.322 1.00 90.69 185 GLY A C 1
ATOM 1404 O O . GLY A 1 185 ? -7.169 -6.461 54.336 1.00 90.69 185 GLY A O 1
ATOM 1405 N N . THR A 1 186 ? -6.596 -8.579 53.843 1.00 93.56 186 THR A N 1
ATOM 1406 C CA . THR A 1 186 ? -5.229 -8.283 53.387 1.00 93.56 186 THR A CA 1
ATOM 1407 C C . THR A 1 186 ? -5.196 -7.290 52.221 1.00 93.56 186 THR A C 1
ATOM 1409 O O . THR A 1 186 ? -5.579 -7.617 51.098 1.00 93.56 186 THR A O 1
ATOM 1412 N N . ASN A 1 187 ? -4.644 -6.098 52.462 1.00 92.44 187 ASN A N 1
ATOM 1413 C CA . ASN A 1 187 ? -4.333 -5.116 51.424 1.00 92.44 187 ASN A CA 1
ATOM 1414 C C . ASN A 1 187 ? -2.881 -5.289 50.946 1.00 92.44 187 ASN A C 1
ATOM 1416 O O . ASN A 1 187 ? -1.947 -5.244 51.745 1.00 92.44 187 ASN A O 1
ATOM 1420 N N . GLY A 1 188 ? -2.686 -5.493 49.646 1.00 91.12 188 GLY A N 1
ATOM 1421 C CA . GLY A 1 188 ? -1.373 -5.677 49.033 1.00 91.12 188 GLY A CA 1
ATOM 1422 C C . GLY A 1 188 ? -1.477 -6.227 47.613 1.00 91.12 188 GLY A C 1
ATOM 1423 O O . GLY A 1 188 ? -2.574 -6.462 47.108 1.00 91.12 188 GLY A O 1
ATOM 1424 N N . LYS A 1 189 ? -0.328 -6.451 46.965 1.00 92.06 189 LYS A N 1
ATOM 1425 C CA . LYS A 1 189 ? -0.282 -7.050 45.624 1.00 92.06 189 LYS A CA 1
ATOM 1426 C C . LYS A 1 189 ? -0.890 -8.454 45.661 1.00 92.06 189 LYS A C 1
ATOM 1428 O O . LYS A 1 189 ? -0.483 -9.286 46.469 1.00 92.06 189 LYS A O 1
ATOM 1433 N N . THR A 1 190 ? -1.844 -8.714 44.775 1.00 94.06 190 THR A N 1
ATOM 1434 C CA . THR A 1 190 ? -2.540 -9.999 44.687 1.00 94.06 190 THR A CA 1
ATOM 1435 C C . THR A 1 190 ? -3.096 -10.216 43.289 1.00 94.06 190 THR A C 1
ATOM 1437 O O . THR A 1 190 ? -3.287 -9.256 42.545 1.00 94.06 190 THR A O 1
ATOM 1440 N N . THR A 1 191 ? -3.334 -11.474 42.936 1.00 95.75 191 THR A N 1
ATOM 1441 C CA . THR A 1 191 ? -4.124 -11.856 41.765 1.00 95.75 191 THR A CA 1
ATOM 1442 C C . THR A 1 191 ? -5.474 -12.352 42.252 1.00 95.75 191 THR A C 1
ATOM 1444 O O . THR A 1 191 ? -5.529 -13.264 43.080 1.00 95.75 191 THR A O 1
ATOM 1447 N N . TYR A 1 192 ? -6.543 -11.744 41.745 1.00 96.06 192 TYR A N 1
ATOM 1448 C CA . TYR A 1 192 ? -7.901 -12.236 41.933 1.00 96.06 192 TYR A CA 1
ATOM 1449 C C . TYR A 1 192 ? -8.263 -13.130 40.752 1.00 96.06 192 TYR A C 1
ATOM 1451 O O . TYR A 1 192 ? -8.183 -12.700 39.604 1.00 96.06 192 TYR A O 1
ATOM 1459 N N . THR A 1 193 ? -8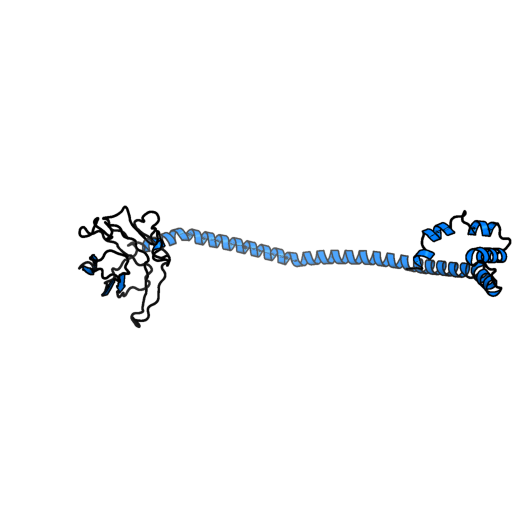.662 -14.366 41.030 1.00 96.31 193 THR A N 1
ATOM 1460 C CA . THR A 1 193 ? -9.177 -15.290 40.017 1.00 96.31 193 THR A CA 1
ATOM 1461 C C . THR A 1 193 ? -10.673 -15.439 40.225 1.00 96.31 193 THR A C 1
ATOM 1463 O O . THR A 1 193 ? -11.107 -15.841 41.304 1.00 96.31 193 THR A O 1
ATOM 1466 N N . LEU A 1 194 ? -11.441 -15.105 39.190 1.00 95.31 194 LEU A N 1
ATOM 1467 C CA . LEU A 1 194 ? -12.899 -15.159 39.161 1.00 95.31 194 LEU A CA 1
ATOM 1468 C C . LEU A 1 194 ? -13.317 -16.099 38.034 1.00 95.31 194 LEU A C 1
ATOM 1470 O O . LEU A 1 194 ? -12.866 -15.936 36.902 1.00 95.31 194 LEU A O 1
ATOM 1474 N N . GLN A 1 195 ? -14.168 -17.073 38.337 1.00 94.25 195 GLN A N 1
ATOM 1475 C CA . GLN A 1 195 ? -14.685 -18.016 37.350 1.00 94.25 195 GLN A CA 1
ATOM 1476 C C . GLN A 1 195 ? -16.209 -17.975 37.339 1.00 94.25 195 GLN A C 1
ATOM 1478 O O . GLN A 1 195 ? -16.831 -18.050 38.397 1.00 94.25 195 GLN A O 1
ATOM 1483 N N . ALA A 1 196 ? -16.795 -17.901 36.150 1.00 93.94 196 ALA A N 1
ATOM 1484 C CA . ALA A 1 196 ? -18.234 -17.886 35.927 1.00 93.94 196 ALA A CA 1
ATOM 1485 C C . ALA A 1 196 ? -18.574 -18.697 34.672 1.00 93.94 196 ALA A C 1
ATOM 1487 O O . ALA A 1 196 ? -17.737 -18.834 33.777 1.00 93.94 196 ALA A O 1
ATOM 1488 N N . ASP A 1 197 ? -19.809 -19.189 34.606 1.00 93.56 197 ASP A N 1
ATOM 1489 C CA . ASP A 1 197 ? -20.362 -19.798 33.396 1.00 93.56 197 ASP A CA 1
ATOM 1490 C C . ASP A 1 197 ? -21.203 -18.760 32.643 1.00 93.56 197 ASP A C 1
ATOM 1492 O O . ASP A 1 197 ? -21.781 -17.855 33.248 1.00 93.56 197 ASP A O 1
ATOM 1496 N N . THR A 1 198 ? -21.287 -18.878 31.318 1.00 92.12 198 THR A N 1
ATOM 1497 C CA . THR A 1 198 ? -22.115 -17.992 30.495 1.00 92.12 198 THR A CA 1
ATOM 1498 C C . THR A 1 198 ? -22.739 -18.740 29.324 1.00 92.12 198 THR A C 1
ATOM 1500 O O . THR A 1 198 ? -22.112 -19.610 28.723 1.00 92.12 198 THR A O 1
ATOM 1503 N N . GLU A 1 199 ? -23.976 -18.376 28.991 1.00 91.31 199 GLU A N 1
ATOM 1504 C CA . GLU A 1 199 ? -24.683 -18.830 27.786 1.00 91.31 199 GLU A CA 1
ATOM 1505 C C . GLU A 1 199 ? -24.547 -17.825 26.627 1.00 91.31 199 GLU A C 1
ATOM 1507 O O . GLU A 1 199 ? -25.080 -18.043 25.535 1.00 91.31 199 GLU A O 1
ATOM 1512 N N . LEU A 1 200 ? -23.842 -16.707 26.851 1.00 90.62 200 LEU A N 1
ATOM 1513 C CA . LEU A 1 200 ? -23.632 -15.689 25.832 1.00 90.62 200 LEU A CA 1
ATOM 1514 C C . LEU A 1 200 ? -22.762 -16.218 24.692 1.00 90.62 200 LEU A C 1
ATOM 1516 O O . LEU A 1 200 ? -21.684 -16.775 24.896 1.00 90.62 200 LEU A O 1
ATOM 1520 N N . ASN A 1 201 ? -23.210 -15.947 23.470 1.00 86.88 201 ASN A N 1
ATOM 1521 C CA . ASN A 1 201 ? -22.468 -16.216 22.247 1.00 86.88 201 ASN A CA 1
ATOM 1522 C C . ASN A 1 201 ? -22.004 -14.896 21.628 1.00 86.88 201 ASN A C 1
ATOM 1524 O O . ASN A 1 201 ? -22.689 -13.881 21.739 1.00 86.88 201 ASN A O 1
ATOM 1528 N N . GLY A 1 202 ? -20.851 -14.909 20.954 1.00 88.50 202 GLY A N 1
ATOM 1529 C CA . GLY A 1 202 ? -20.336 -13.718 20.269 1.00 88.50 202 GLY A CA 1
ATOM 1530 C C . GLY A 1 202 ? -19.959 -12.573 21.215 1.00 88.50 202 GLY A C 1
ATOM 1531 O O . GLY A 1 202 ? -20.194 -11.415 20.891 1.00 88.50 202 GLY A O 1
ATOM 1532 N N . ILE A 1 203 ? -19.395 -12.886 22.386 1.00 90.81 203 ILE A N 1
ATOM 1533 C CA . ILE A 1 203 ? -18.948 -11.889 23.369 1.00 90.81 203 ILE A CA 1
ATOM 1534 C C . ILE A 1 203 ? -17.871 -10.993 22.736 1.00 90.81 203 ILE A C 1
ATOM 1536 O O . ILE A 1 203 ? -16.793 -11.467 22.383 1.00 90.81 203 ILE A O 1
ATOM 1540 N N . THR A 1 204 ? -18.153 -9.695 22.607 1.00 91.81 204 THR A N 1
ATOM 1541 C CA . THR A 1 204 ? -17.225 -8.711 22.014 1.00 91.81 204 THR A CA 1
ATOM 1542 C C . THR A 1 204 ? -16.501 -7.849 23.045 1.00 91.81 204 THR A C 1
ATOM 1544 O O . THR A 1 204 ? -15.565 -7.136 22.690 1.00 91.81 204 THR A O 1
ATOM 1547 N N . ALA A 1 205 ? -16.944 -7.863 24.304 1.00 93.69 205 ALA A N 1
ATOM 1548 C CA . ALA A 1 205 ? -16.371 -7.064 25.380 1.00 93.69 205 ALA A CA 1
ATOM 1549 C C . ALA A 1 205 ? -16.646 -7.693 26.752 1.00 93.69 205 ALA A C 1
ATOM 1551 O O . ALA A 1 205 ? -17.642 -8.390 26.939 1.00 93.69 205 ALA A O 1
ATOM 1552 N N . VAL A 1 206 ? -15.782 -7.382 27.717 1.00 94.50 206 VAL A N 1
ATOM 1553 C CA . VAL A 1 206 ? -15.982 -7.635 29.149 1.00 94.50 206 VAL A CA 1
ATOM 1554 C C . VAL A 1 206 ? -15.928 -6.288 29.859 1.00 94.50 206 VAL A C 1
ATOM 1556 O O . VAL A 1 206 ? -15.108 -5.441 29.503 1.00 94.50 206 VAL A O 1
ATOM 1559 N N . ARG A 1 207 ? -16.804 -6.084 30.845 1.00 95.19 207 ARG A N 1
ATOM 1560 C CA . ARG A 1 207 ? -16.829 -4.881 31.679 1.00 95.19 207 ARG A CA 1
ATOM 1561 C C . ARG A 1 207 ? -16.507 -5.252 33.118 1.00 95.19 207 ARG A C 1
ATOM 1563 O O . ARG A 1 207 ? -17.118 -6.167 33.661 1.00 95.19 207 ARG A O 1
ATOM 1570 N N . LEU A 1 208 ? -15.565 -4.530 33.714 1.00 95.56 208 LEU A N 1
ATOM 1571 C CA . LEU A 1 208 ? -15.222 -4.634 35.126 1.00 95.56 208 LEU A CA 1
ATOM 1572 C C . LEU A 1 208 ? -15.712 -3.372 35.834 1.00 95.56 208 LEU A C 1
ATOM 1574 O O . LEU A 1 208 ? -15.199 -2.288 35.580 1.00 95.56 208 LEU A O 1
ATOM 1578 N N . GLU A 1 209 ? -16.701 -3.515 36.711 1.00 95.19 209 GLU A N 1
ATOM 1579 C CA . GLU A 1 209 ? -17.242 -2.399 37.490 1.00 95.19 209 GLU A CA 1
ATOM 1580 C C . GLU A 1 209 ? -16.577 -2.362 38.869 1.00 95.19 209 GLU A C 1
ATOM 1582 O O . GLU A 1 209 ? -16.676 -3.298 39.661 1.00 95.19 209 GLU A O 1
ATOM 1587 N N . MET A 1 210 ? -15.886 -1.261 39.149 1.00 95.88 210 MET A N 1
ATOM 1588 C CA . MET A 1 210 ? -15.238 -0.976 40.422 1.00 95.88 210 MET A CA 1
ATOM 1589 C C . MET A 1 210 ? -16.177 -0.105 41.258 1.00 95.88 210 MET A C 1
ATOM 1591 O O . MET A 1 210 ? -16.342 1.085 40.983 1.00 95.88 210 MET A O 1
ATOM 1595 N N . LEU A 1 211 ? -16.818 -0.694 42.266 1.00 96.38 211 LEU A N 1
ATOM 1596 C CA . LEU A 1 211 ? -17.895 -0.049 43.024 1.00 96.38 211 LEU A CA 1
ATOM 1597 C C . LEU A 1 211 ? -17.378 0.658 44.282 1.00 96.38 211 LEU A C 1
ATOM 1599 O O . LEU A 1 211 ? -16.602 0.093 45.055 1.00 96.38 211 LEU A O 1
ATOM 1603 N N . ALA A 1 212 ? -17.821 1.896 44.494 1.00 96.69 212 ALA A N 1
ATOM 1604 C CA . ALA A 1 212 ? -17.606 2.605 45.747 1.00 96.69 212 ALA A CA 1
ATOM 1605 C C . ALA A 1 212 ? -18.486 2.013 46.851 1.00 96.69 212 ALA A C 1
ATOM 1607 O O . ALA A 1 212 ? -19.626 1.616 46.615 1.00 96.69 212 ALA A O 1
ATOM 1608 N N . ASP A 1 213 ? -17.957 1.987 48.068 1.00 96.25 213 ASP A N 1
ATOM 1609 C CA . ASP A 1 213 ? -18.643 1.429 49.225 1.00 96.25 213 ASP A CA 1
ATOM 1610 C C . ASP A 1 213 ? -18.143 2.121 50.497 1.00 96.25 213 ASP A C 1
ATOM 1612 O O . ASP A 1 213 ? -16.937 2.188 50.751 1.00 96.25 213 ASP A O 1
ATOM 1616 N N . ASP A 1 214 ? -19.066 2.634 51.312 1.00 96.62 214 ASP A N 1
ATOM 1617 C CA . ASP A 1 214 ? -18.750 3.361 52.548 1.00 96.62 214 ASP A CA 1
ATOM 1618 C C . ASP A 1 214 ? -18.016 2.497 53.591 1.00 96.62 214 ASP A C 1
ATOM 1620 O O . ASP A 1 214 ? -17.387 3.034 54.505 1.00 96.62 214 ASP A O 1
ATOM 1624 N N . ARG A 1 215 ? -18.056 1.164 53.458 1.00 95.81 215 ARG A N 1
ATOM 1625 C CA . ARG A 1 215 ? -17.320 0.220 54.313 1.00 95.81 215 ARG A CA 1
ATOM 1626 C C . ARG A 1 215 ? -15.820 0.177 53.996 1.00 95.81 215 ARG A C 1
ATOM 1628 O O . ARG A 1 215 ? -15.058 -0.382 54.785 1.00 95.81 215 ARG A O 1
ATOM 1635 N N . LEU A 1 216 ? -15.385 0.722 52.856 1.00 95.50 216 LEU A N 1
ATOM 1636 C CA . LEU A 1 216 ? -13.992 0.691 52.405 1.00 95.50 216 LEU A CA 1
ATOM 1637 C C . LEU A 1 216 ? -13.224 1.969 52.796 1.00 95.50 216 LEU A C 1
ATOM 1639 O O . LEU A 1 216 ? -13.804 3.058 52.857 1.00 95.50 216 LEU A O 1
ATOM 1643 N N . PRO A 1 217 ? -11.893 1.888 53.003 1.00 93.38 217 PRO A N 1
ATOM 1644 C CA . PRO A 1 217 ? -11.053 3.073 53.173 1.00 93.38 217 PRO A CA 1
ATOM 1645 C C . PRO A 1 217 ? -11.247 4.058 52.015 1.00 93.38 217 PRO A C 1
ATOM 1647 O O . PRO A 1 217 ? -11.288 3.646 50.858 1.00 93.38 217 PRO A O 1
ATOM 1650 N N . GLY A 1 218 ? -11.383 5.353 52.310 1.00 94.31 218 GLY A N 1
ATOM 1651 C CA . GLY A 1 218 ? -11.631 6.376 51.285 1.00 94.31 218 GLY A CA 1
ATOM 1652 C C . GLY A 1 218 ? -12.925 6.181 50.479 1.00 94.31 218 GLY A C 1
ATOM 1653 O O . GLY A 1 218 ? -13.037 6.757 49.401 1.00 94.31 218 GLY A O 1
ATOM 1654 N N . LYS A 1 219 ? -13.880 5.378 50.982 1.00 96.50 219 LYS A N 1
ATOM 1655 C CA . LYS A 1 219 ? -15.113 4.943 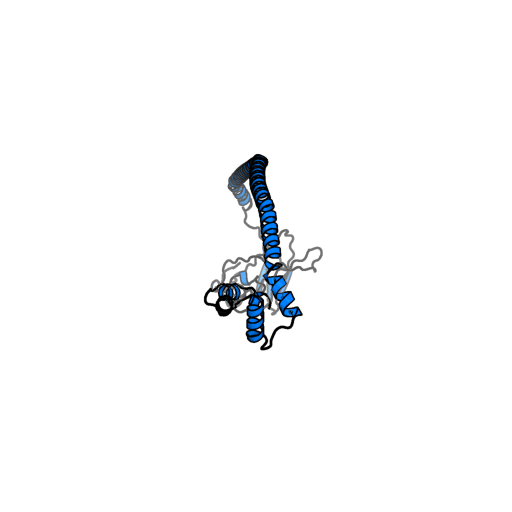50.296 1.00 96.50 219 LYS A CA 1
ATOM 1656 C C . LYS A 1 219 ? -14.875 4.076 49.047 1.00 96.50 219 LYS A C 1
ATOM 1658 O O . LYS A 1 219 ? -15.757 3.947 48.200 1.00 96.50 219 LYS A O 1
ATOM 1663 N N . GLY A 1 220 ? -13.687 3.475 48.924 1.00 95.00 220 GLY A N 1
ATOM 1664 C CA . GLY A 1 220 ? -13.339 2.596 47.805 1.00 95.00 220 GLY A CA 1
ATOM 1665 C C . GLY A 1 220 ? -13.187 3.333 46.463 1.00 95.00 220 GLY A C 1
ATOM 1666 O O . GLY A 1 220 ? -12.979 4.550 46.452 1.00 95.00 220 GLY A O 1
ATOM 1667 N N . PRO A 1 221 ? -13.262 2.615 45.325 1.00 95.44 221 PRO A N 1
ATOM 1668 C CA . PRO A 1 221 ? -13.374 1.153 45.202 1.00 95.44 221 PRO A CA 1
ATOM 1669 C C . PRO A 1 221 ? -12.107 0.383 45.616 1.00 95.44 221 PRO A C 1
ATOM 1671 O O . PRO A 1 221 ? -12.149 -0.827 45.813 1.00 95.44 221 PRO A O 1
ATOM 1674 N N . GLY A 1 222 ? -10.963 1.057 45.761 1.00 94.94 222 GLY A N 1
ATOM 1675 C CA . GLY A 1 222 ? -9.717 0.407 46.157 1.00 94.94 222 GLY A CA 1
ATOM 1676 C C . GLY A 1 222 ? -9.471 0.372 47.669 1.00 94.94 222 GLY A C 1
ATOM 1677 O O . GLY A 1 222 ? -9.858 1.277 48.407 1.00 94.94 222 GLY A O 1
ATOM 1678 N N . LEU A 1 223 ? -8.747 -0.652 48.135 1.00 93.81 223 LEU A N 1
ATOM 1679 C CA . LEU A 1 223 ? -8.361 -0.803 49.548 1.00 93.81 223 LEU A CA 1
ATOM 1680 C C . LEU A 1 223 ? -7.259 0.183 49.987 1.00 93.81 223 LEU A C 1
ATOM 1682 O O . LEU A 1 223 ? -7.039 0.386 51.182 1.00 93.81 223 LEU A O 1
ATOM 1686 N N . GLY A 1 224 ? -6.557 0.811 49.039 1.00 91.81 224 GLY A N 1
ATOM 1687 C CA . GLY A 1 224 ? -5.502 1.795 49.284 1.00 91.81 224 GLY A CA 1
ATOM 1688 C C . GLY A 1 224 ? -6.049 3.211 49.446 1.00 91.81 224 GLY A C 1
ATOM 1689 O O . GLY A 1 224 ? -5.811 4.057 48.588 1.00 91.81 224 GLY A O 1
ATOM 1690 N N . ASN A 1 225 ? -6.784 3.469 50.534 1.00 93.75 225 ASN A N 1
ATOM 1691 C CA . ASN A 1 225 ? -7.436 4.762 50.802 1.00 93.75 225 ASN A CA 1
ATOM 1692 C C . ASN A 1 225 ? -8.328 5.234 49.631 1.00 93.75 225 ASN A C 1
ATOM 1694 O O . ASN A 1 225 ? -8.258 6.385 49.201 1.00 93.75 225 ASN A O 1
ATOM 1698 N N . GLY A 1 226 ? -9.113 4.309 49.074 1.00 94.94 226 GLY A N 1
ATOM 1699 C CA . GLY A 1 226 ? -10.018 4.527 47.947 1.00 94.94 226 GLY A CA 1
ATOM 1700 C C . GLY A 1 226 ? -9.394 4.252 46.576 1.00 94.94 226 GLY A C 1
ATOM 1701 O O . GLY A 1 226 ? -10.114 3.947 45.629 1.00 94.94 226 GLY A O 1
ATOM 1702 N N . ASN A 1 227 ? -8.063 4.282 46.455 1.00 96.31 227 ASN A N 1
ATOM 1703 C CA . ASN A 1 227 ? -7.368 4.011 45.195 1.00 96.31 227 ASN A CA 1
ATOM 1704 C C . ASN A 1 227 ? -6.956 2.536 45.054 1.00 96.31 227 ASN A C 1
ATOM 1706 O O . ASN A 1 227 ? -6.757 1.819 46.042 1.00 96.31 227 ASN A O 1
ATOM 1710 N N . PHE A 1 228 ? -6.768 2.104 43.809 1.00 94.81 228 PHE A N 1
ATOM 1711 C CA . PHE A 1 228 ? -6.192 0.814 43.440 1.00 94.81 228 PHE A CA 1
ATOM 1712 C C . PHE A 1 228 ? -5.217 0.989 42.271 1.00 94.81 228 PHE A C 1
ATOM 1714 O O . PHE A 1 228 ? -5.225 2.014 41.595 1.00 94.81 228 PHE A O 1
ATOM 1721 N N . VAL A 1 229 ? -4.392 -0.030 42.034 1.00 95.38 229 VAL A N 1
ATOM 1722 C CA . VAL A 1 229 ? -3.646 -0.184 40.781 1.00 95.38 229 VAL A CA 1
ATOM 1723 C C . VAL A 1 229 ? -3.972 -1.566 40.226 1.00 95.38 229 VAL A C 1
ATOM 1725 O O . VAL A 1 229 ? -3.549 -2.575 40.794 1.00 95.38 229 VAL A O 1
ATOM 1728 N N . LEU A 1 230 ? -4.756 -1.623 39.151 1.00 95.75 230 LEU A N 1
ATOM 1729 C CA . LEU A 1 230 ? -5.074 -2.857 38.439 1.00 95.75 230 LEU A CA 1
ATOM 1730 C C . LEU A 1 230 ? -3.943 -3.130 37.455 1.00 95.75 230 LEU A C 1
ATOM 1732 O O . LEU A 1 230 ? -3.862 -2.479 36.418 1.00 95.75 230 LEU A O 1
ATOM 1736 N N . GLY A 1 231 ? -3.058 -4.057 37.820 1.00 95.44 231 GLY A N 1
ATOM 1737 C CA . GLY A 1 231 ? -1.846 -4.341 37.055 1.00 95.44 231 GLY A CA 1
ATOM 1738 C C . GLY A 1 231 ? -2.115 -4.936 35.676 1.00 95.44 231 GLY A C 1
ATOM 1739 O O . GLY A 1 231 ? -1.505 -4.487 34.721 1.00 95.44 231 GLY A O 1
ATOM 1740 N N . GLU A 1 232 ? -3.010 -5.919 35.587 1.00 95.94 232 GLU A N 1
ATOM 1741 C CA . GLU A 1 232 ? -3.396 -6.580 34.336 1.00 95.94 232 GLU A CA 1
ATOM 1742 C C . GLU A 1 232 ? -4.788 -7.216 34.503 1.00 95.94 232 GLU A C 1
ATOM 1744 O O . GLU A 1 232 ? -5.131 -7.665 35.603 1.00 95.94 232 GLU A O 1
ATOM 1749 N N . ILE A 1 233 ? -5.572 -7.275 33.426 1.00 95.88 233 ILE A N 1
ATOM 1750 C CA . ILE A 1 233 ? -6.784 -8.083 33.301 1.00 95.88 233 ILE A CA 1
ATOM 1751 C C . ILE A 1 233 ? -6.591 -9.121 32.196 1.00 95.88 233 ILE A C 1
ATOM 1753 O O . ILE A 1 233 ? -6.357 -8.807 31.031 1.00 95.88 233 ILE A O 1
ATOM 1757 N N . GLU A 1 234 ? -6.728 -10.387 32.571 1.00 96.25 234 GLU A N 1
ATOM 1758 C CA . GLU A 1 234 ? -6.591 -11.521 31.665 1.00 96.25 234 GLU A CA 1
ATOM 1759 C C . GLU A 1 234 ? -7.920 -12.276 31.594 1.00 96.25 234 GLU A C 1
ATOM 1761 O O . GLU A 1 234 ? -8.621 -12.411 32.598 1.00 96.25 234 GLU A O 1
ATOM 1766 N N . LEU A 1 235 ? -8.269 -12.768 30.405 1.00 96.12 235 LEU A N 1
ATOM 1767 C CA . LEU A 1 235 ? -9.469 -13.568 30.188 1.00 96.12 235 LEU A CA 1
ATOM 1768 C C . LEU A 1 235 ? -9.087 -14.904 29.567 1.00 96.12 235 LEU A C 1
ATOM 1770 O O . LEU A 1 235 ? -8.570 -14.955 28.452 1.00 96.12 235 LEU A O 1
ATOM 1774 N N . ASP A 1 236 ? -9.408 -15.980 30.268 1.00 95.75 236 ASP A N 1
ATOM 1775 C CA . ASP A 1 236 ? -9.328 -17.336 29.750 1.00 95.75 236 ASP A CA 1
ATOM 1776 C C . ASP A 1 236 ? -10.750 -17.880 29.559 1.00 95.75 236 ASP A C 1
ATOM 1778 O O . ASP A 1 236 ? -11.592 -17.763 30.448 1.00 95.75 236 ASP A O 1
ATOM 1782 N N . ILE A 1 237 ? -11.028 -18.478 28.398 1.00 94.88 237 ILE A N 1
ATOM 1783 C CA . ILE A 1 237 ? -12.328 -19.091 28.081 1.00 94.88 237 ILE A CA 1
ATOM 1784 C C . ILE A 1 237 ? -12.165 -20.586 27.815 1.00 94.88 237 ILE A C 1
ATOM 1786 O O . ILE A 1 237 ? -11.171 -20.999 27.216 1.00 94.88 237 ILE A O 1
ATOM 1790 N N . ALA A 1 238 ? -13.148 -21.389 28.218 1.00 94.44 238 ALA A N 1
ATOM 1791 C CA . ALA A 1 238 ? -13.220 -22.817 27.923 1.00 94.44 238 ALA A CA 1
ATOM 1792 C C . ALA A 1 238 ? -14.621 -23.171 27.387 1.00 94.44 238 ALA A C 1
ATOM 1794 O O . ALA A 1 238 ? -15.609 -22.628 27.885 1.00 94.44 238 ALA A O 1
ATOM 1795 N N . PRO A 1 239 ? -14.750 -24.063 26.385 1.00 92.75 239 PRO A N 1
ATOM 1796 C CA . PRO A 1 239 ? -16.056 -24.530 25.928 1.00 92.75 239 PRO A CA 1
ATOM 1797 C C . PRO A 1 239 ? -16.796 -25.298 27.029 1.00 92.75 239 PRO A C 1
ATOM 1799 O O . PRO A 1 239 ? -16.188 -26.104 27.726 1.00 92.75 239 PRO A O 1
ATOM 1802 N N . ALA A 1 240 ? -18.123 -25.161 27.112 1.00 87.19 240 ALA A N 1
ATOM 1803 C CA . ALA A 1 240 ? -18.934 -25.913 28.081 1.00 87.19 240 ALA A CA 1
ATOM 1804 C C . ALA A 1 240 ? -18.790 -27.444 27.935 1.00 87.19 240 ALA A C 1
ATOM 1806 O O . ALA A 1 240 ? -18.864 -28.178 28.917 1.00 87.19 240 ALA A O 1
ATOM 1807 N N . ALA A 1 241 ? -18.538 -27.926 26.712 1.00 92.12 241 ALA A N 1
ATOM 1808 C CA . ALA A 1 241 ? -18.282 -29.340 26.433 1.00 92.12 241 ALA A CA 1
ATOM 1809 C C . ALA A 1 241 ? -16.923 -29.842 26.965 1.00 92.12 241 ALA A C 1
ATOM 1811 O O . ALA A 1 241 ? -16.743 -31.048 27.119 1.00 92.12 241 ALA A O 1
ATOM 1812 N N . ASP A 1 242 ? -15.971 -28.942 27.232 1.00 91.94 242 ASP A N 1
ATOM 1813 C CA . ASP A 1 242 ? -14.646 -29.263 27.771 1.00 91.94 242 ASP A CA 1
ATOM 1814 C C . ASP A 1 242 ? -14.156 -28.141 28.716 1.00 91.94 242 ASP A C 1
ATOM 1816 O O . ASP A 1 242 ? -13.293 -27.332 28.353 1.00 91.94 242 ASP A O 1
ATOM 1820 N N . PRO A 1 243 ? -14.693 -28.074 29.951 1.00 86.88 243 PRO A N 1
ATOM 1821 C CA . PRO A 1 243 ? -14.490 -26.953 30.877 1.00 86.88 243 PRO A CA 1
ATOM 1822 C C . PRO A 1 243 ? -13.074 -26.879 31.474 1.00 86.88 243 PRO A C 1
ATOM 1824 O O . PRO A 1 243 ? -12.801 -26.043 32.332 1.00 86.88 243 PRO A O 1
ATOM 1827 N N . LYS A 1 244 ? -12.161 -27.765 31.056 1.00 90.56 244 LYS A N 1
ATOM 1828 C CA . LYS A 1 244 ? -10.746 -27.753 31.459 1.00 90.56 244 LYS A CA 1
ATOM 1829 C C . LYS A 1 244 ? -9.830 -27.207 30.366 1.00 90.56 244 LYS A C 1
ATOM 1831 O O . LYS A 1 244 ? -8.662 -26.928 30.634 1.00 90.56 244 LYS A O 1
ATOM 1836 N N . LYS A 1 245 ? -10.336 -27.050 29.142 1.00 94.62 245 LYS A N 1
ATOM 1837 C CA . LYS A 1 245 ? -9.559 -26.612 27.985 1.00 94.62 245 LYS A CA 1
ATOM 1838 C C . LYS A 1 245 ? -9.624 -25.098 27.826 1.00 94.62 245 LYS A C 1
ATOM 1840 O O . LYS A 1 245 ? -10.289 -24.576 26.933 1.00 94.62 245 LYS A O 1
ATOM 1845 N N . PHE A 1 246 ? -8.917 -24.404 28.709 1.00 94.06 246 PHE A N 1
ATOM 1846 C CA . PHE A 1 246 ? -8.818 -22.952 28.657 1.00 94.06 246 PHE A CA 1
ATOM 1847 C C . PHE A 1 246 ? -7.970 -22.469 27.481 1.00 94.06 246 PHE A C 1
ATOM 1849 O O . PHE A 1 246 ? -6.938 -23.048 27.138 1.00 94.06 246 PHE A O 1
ATOM 1856 N N . SER A 1 247 ? -8.405 -21.360 26.898 1.00 95.12 247 SER A N 1
ATOM 1857 C CA . SER A 1 247 ? -7.663 -20.586 25.913 1.00 95.12 247 SER A CA 1
ATOM 1858 C C . SER A 1 247 ? -7.654 -19.116 26.308 1.00 95.12 247 SER A C 1
ATOM 1860 O O . SER A 1 247 ? -8.704 -18.551 26.620 1.00 95.12 247 SER A O 1
ATOM 1862 N N . ARG A 1 248 ? -6.466 -18.508 26.262 1.00 95.88 248 ARG A N 1
ATOM 1863 C CA . ARG A 1 248 ? -6.271 -17.087 26.545 1.00 95.88 248 ARG A CA 1
ATOM 1864 C C . ARG A 1 248 ? -6.847 -16.229 25.430 1.00 95.88 248 ARG A C 1
ATOM 1866 O O . ARG A 1 248 ? -6.455 -16.367 24.270 1.00 95.88 248 ARG A O 1
ATOM 1873 N N . VAL A 1 249 ? -7.702 -15.286 25.801 1.00 95.19 249 VAL A N 1
ATOM 1874 C CA . VAL A 1 249 ? -8.217 -14.232 24.929 1.00 95.19 249 VAL A CA 1
ATOM 1875 C C . VAL A 1 249 ? -7.411 -12.962 25.171 1.00 95.19 249 VAL A C 1
ATOM 1877 O O . VAL A 1 249 ? -7.204 -12.548 26.310 1.00 95.19 249 VAL A O 1
ATOM 1880 N N . LYS A 1 250 ? -6.938 -12.337 24.089 1.00 95.50 250 LYS A N 1
ATOM 1881 C CA . LYS A 1 250 ? -6.262 -11.037 24.153 1.00 95.50 250 LYS A CA 1
ATOM 1882 C C . LYS A 1 250 ? -7.270 -9.915 23.944 1.00 95.50 250 LYS A C 1
ATOM 1884 O O . LYS A 1 250 ? -8.019 -9.941 22.969 1.00 95.50 250 LYS A O 1
ATOM 1889 N N . PHE A 1 251 ? -7.240 -8.913 24.814 1.00 96.56 251 PHE A N 1
ATOM 1890 C CA . PHE A 1 251 ? -7.990 -7.678 24.617 1.00 96.56 251 PHE A CA 1
ATOM 1891 C C . PHE A 1 251 ? -7.274 -6.767 23.613 1.00 96.56 251 PHE A C 1
ATOM 1893 O O . PHE A 1 251 ? -6.051 -6.656 23.623 1.00 96.56 251 PHE A O 1
ATOM 1900 N N . SER A 1 252 ? -8.036 -6.113 22.734 1.00 95.62 252 SER A N 1
ATOM 1901 C CA . SER A 1 252 ? -7.502 -5.174 21.735 1.00 95.62 252 SER A CA 1
ATOM 1902 C C . SER A 1 252 ? -7.628 -3.711 22.151 1.00 95.62 252 SER A C 1
ATOM 1904 O O . SER A 1 252 ? -6.924 -2.847 21.632 1.00 95.62 252 SER A O 1
ATOM 1906 N N . THR A 1 253 ? -8.569 -3.389 23.035 1.00 95.75 253 THR A N 1
ATOM 1907 C CA . THR A 1 253 ? -8.857 -2.019 23.464 1.00 95.75 253 THR A CA 1
ATOM 1908 C C . THR A 1 253 ? -9.453 -2.047 24.862 1.00 95.75 253 THR A C 1
ATOM 1910 O O . THR A 1 253 ? -10.287 -2.899 25.160 1.00 95.75 253 THR A O 1
ATOM 1913 N N . ALA A 1 254 ? -9.063 -1.082 25.691 1.00 96.62 254 ALA A N 1
ATOM 1914 C CA . ALA A 1 254 ? -9.679 -0.813 26.983 1.00 96.62 254 ALA A CA 1
ATOM 1915 C C . ALA A 1 254 ? -10.202 0.627 27.015 1.00 96.62 254 ALA A C 1
ATOM 1917 O O . ALA A 1 254 ? -9.632 1.527 26.393 1.00 96.62 254 ALA A O 1
ATOM 1918 N N . ARG A 1 255 ? -11.302 0.842 27.734 1.00 96.50 255 ARG A N 1
ATOM 1919 C CA . ARG A 1 255 ? -11.883 2.160 28.008 1.00 96.50 255 ARG A CA 1
ATOM 1920 C C . ARG A 1 255 ? -12.201 2.223 29.489 1.00 96.50 255 ARG A C 1
ATOM 1922 O O . ARG A 1 255 ? -12.578 1.202 30.046 1.00 96.50 255 ARG A O 1
ATOM 1929 N N . ALA A 1 256 ? -12.050 3.404 30.075 1.00 97.19 256 ALA A N 1
ATOM 1930 C CA . ALA A 1 256 ? -12.396 3.641 31.464 1.00 97.19 256 ALA A CA 1
ATOM 1931 C C . ALA A 1 256 ? -13.144 4.964 31.626 1.00 97.19 256 ALA A C 1
ATOM 1933 O O . ALA A 1 256 ? -12.947 5.889 30.831 1.00 97.19 256 ALA A O 1
ATOM 1934 N N . SER A 1 257 ? -13.958 5.071 32.674 1.00 96.25 257 SER A N 1
ATOM 1935 C CA . SER A 1 257 ? -14.602 6.324 33.087 1.00 96.25 257 SER A CA 1
ATOM 1936 C C . SER A 1 257 ? -13.589 7.382 33.529 1.00 96.25 257 SER A C 1
ATOM 1938 O O . SER A 1 257 ? -13.791 8.571 33.287 1.00 96.25 257 SER A O 1
ATOM 1940 N N . PHE A 1 258 ? -12.478 6.959 34.137 1.00 97.50 258 PHE A N 1
ATOM 1941 C CA . PHE A 1 258 ? -11.365 7.822 34.522 1.00 97.50 258 PHE A CA 1
ATOM 1942 C C . PHE A 1 258 ? -10.042 7.051 34.496 1.00 97.50 258 PHE A C 1
ATOM 1944 O O . PHE A 1 258 ? -10.004 5.839 34.685 1.00 97.50 258 PHE A O 1
ATOM 1951 N N . SER A 1 259 ? -8.927 7.743 34.280 1.00 97.62 259 SER A N 1
ATOM 1952 C CA . SER A 1 259 ? -7.587 7.187 34.478 1.00 97.62 259 SER A CA 1
ATOM 1953 C C . SER A 1 259 ? -6.696 8.227 35.144 1.00 97.62 259 SER A C 1
ATOM 1955 O O . SER A 1 259 ? -6.570 9.352 34.660 1.00 97.62 259 SER A O 1
ATOM 1957 N N . GLN A 1 260 ? -6.055 7.838 36.245 1.00 96.88 260 GLN A N 1
ATOM 1958 C CA . GLN A 1 260 ? -5.013 8.623 36.892 1.00 96.88 260 GLN A CA 1
ATOM 1959 C C . GLN A 1 260 ? -3.874 8.874 35.897 1.00 96.88 260 GLN A C 1
ATOM 1961 O O . GLN A 1 260 ? -3.497 7.998 35.118 1.00 96.88 260 GLN A O 1
ATOM 1966 N N . LYS A 1 261 ? -3.283 10.071 35.945 1.00 95.88 261 LYS A N 1
ATOM 1967 C CA . LYS A 1 261 ? -2.127 10.421 35.111 1.00 95.88 261 LYS A CA 1
ATOM 1968 C C . LYS A 1 261 ? -1.011 9.379 35.266 1.00 95.88 261 LYS A C 1
ATOM 1970 O O . LYS A 1 261 ? -0.607 9.089 36.392 1.00 95.88 261 LYS A O 1
ATOM 1975 N N . SER A 1 262 ? -0.499 8.875 34.141 1.00 94.75 262 SER A N 1
ATOM 1976 C CA . SER A 1 262 ? 0.501 7.801 34.059 1.00 94.75 262 SER A CA 1
ATOM 1977 C C . SER A 1 262 ? -0.001 6.398 34.427 1.00 94.75 262 SER A C 1
ATOM 1979 O O . SER A 1 262 ? 0.810 5.479 34.448 1.00 94.75 262 SER A O 1
ATOM 1981 N N . TYR A 1 263 ? -1.296 6.202 34.668 1.00 96.00 263 TYR A N 1
ATOM 1982 C CA . TYR A 1 263 ? -1.924 4.902 34.938 1.00 96.00 263 TYR A CA 1
ATOM 1983 C C . TYR A 1 263 ? -3.166 4.725 34.052 1.00 96.00 263 TYR A C 1
ATOM 1985 O O . TYR A 1 263 ? -4.289 4.542 34.526 1.00 96.00 263 TYR A O 1
ATOM 1993 N N . GLU A 1 264 ? -2.971 4.877 32.743 1.00 96.56 264 GLU A N 1
ATOM 1994 C CA . GLU A 1 264 ? -4.007 4.747 31.721 1.00 96.56 264 GLU A CA 1
ATOM 1995 C C . GLU A 1 264 ? -4.541 3.311 31.650 1.00 96.56 264 GLU A C 1
ATOM 1997 O O . GLU A 1 264 ? -3.761 2.362 31.656 1.00 96.56 264 GLU A O 1
ATOM 2002 N N . VAL A 1 265 ? -5.861 3.139 31.497 1.00 97.25 265 VAL A N 1
ATOM 2003 C CA . VAL A 1 265 ? -6.502 1.806 31.477 1.00 97.25 265 VAL A CA 1
ATOM 2004 C C . VAL A 1 265 ? -5.908 0.827 30.455 1.00 97.25 265 VAL A C 1
ATOM 2006 O O . VAL A 1 265 ? -5.875 -0.376 30.692 1.00 97.25 265 VAL A O 1
ATOM 2009 N N . ALA A 1 266 ? -5.367 1.331 29.343 1.00 96.44 266 ALA A N 1
ATOM 2010 C CA . ALA A 1 266 ? -4.705 0.508 28.331 1.00 96.44 266 ALA A CA 1
ATOM 2011 C C . ALA A 1 266 ? -3.505 -0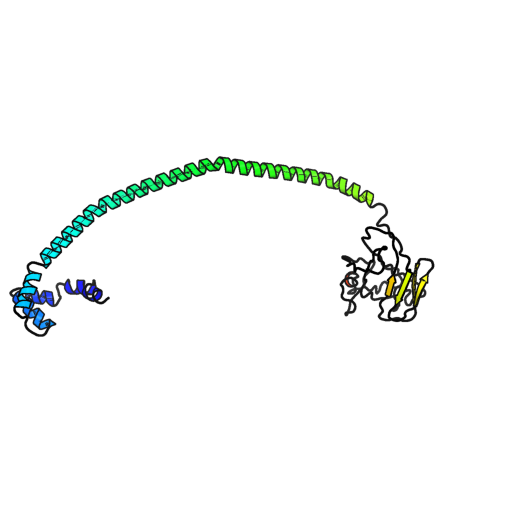.289 28.880 1.00 96.44 266 ALA A C 1
ATOM 2013 O O . ALA A 1 266 ? -3.196 -1.351 28.353 1.00 96.44 266 ALA A O 1
ATOM 2014 N N . LYS A 1 267 ? -2.863 0.186 29.954 1.00 96.31 267 LYS A N 1
ATOM 2015 C CA . LYS A 1 267 ? -1.745 -0.504 30.615 1.00 96.31 267 LYS A CA 1
ATOM 2016 C C . LYS A 1 267 ? -2.171 -1.715 31.436 1.00 96.31 267 LYS A C 1
ATOM 2018 O O . LYS A 1 267 ? -1.316 -2.463 31.878 1.00 96.31 267 LYS A O 1
ATOM 2023 N N . ALA A 1 268 ? -3.469 -1.885 31.685 1.00 96.25 268 ALA A N 1
ATOM 2024 C CA . ALA A 1 268 ? -3.996 -3.078 32.337 1.00 96.25 268 ALA A CA 1
ATOM 2025 C C . ALA A 1 268 ? -4.260 -4.223 31.341 1.00 96.25 268 ALA A C 1
ATOM 2027 O O . ALA A 1 268 ? -4.754 -5.262 31.754 1.00 96.25 268 ALA A O 1
ATOM 2028 N N . ILE A 1 269 ? -4.000 -4.038 30.043 1.00 96.44 269 ILE A N 1
ATOM 2029 C CA . ILE A 1 269 ? -4.149 -5.085 29.016 1.00 96.44 269 ILE A CA 1
ATOM 2030 C C . ILE A 1 269 ? -2.909 -5.194 28.115 1.00 96.44 269 ILE A C 1
ATOM 2032 O O . ILE A 1 269 ? -2.996 -5.687 26.987 1.00 96.44 269 ILE A O 1
ATOM 2036 N N . ASP A 1 270 ? -1.772 -4.643 28.550 1.00 94.31 270 ASP A N 1
ATOM 2037 C CA . ASP A 1 270 ? -0.566 -4.539 27.723 1.00 94.31 270 ASP A CA 1
ATOM 2038 C C . ASP A 1 270 ? 0.375 -5.749 27.861 1.00 94.31 270 ASP A C 1
ATOM 2040 O O . ASP A 1 270 ? 1.372 -5.845 27.135 1.00 94.31 270 ASP A O 1
ATOM 2044 N N . GLY A 1 271 ? 0.040 -6.695 28.745 1.00 92.81 271 GLY A N 1
ATOM 2045 C CA . GLY A 1 271 ? 0.816 -7.899 29.006 1.00 92.81 271 GLY A CA 1
ATOM 2046 C C . GLY A 1 271 ? 2.062 -7.675 29.866 1.00 92.81 271 GLY A C 1
ATOM 2047 O O . GLY A 1 271 ? 2.905 -8.572 29.925 1.00 92.81 271 GLY A O 1
ATOM 2048 N N . ASN A 1 272 ? 2.208 -6.520 30.528 1.00 89.69 272 ASN A N 1
ATOM 2049 C CA . ASN A 1 272 ? 3.353 -6.188 31.382 1.00 89.69 272 ASN A CA 1
ATOM 2050 C C . ASN A 1 272 ? 2.940 -5.885 32.839 1.00 89.69 272 ASN A C 1
ATOM 2052 O O . ASN A 1 272 ? 3.186 -4.781 33.348 1.00 89.69 272 ASN A O 1
ATOM 2056 N N . PRO A 1 273 ? 2.387 -6.868 33.580 1.00 83.81 273 PRO A N 1
ATOM 2057 C CA . PRO A 1 273 ? 1.984 -6.656 34.964 1.00 83.81 273 PRO A CA 1
ATOM 2058 C C . PRO A 1 273 ? 3.182 -6.315 35.869 1.00 83.81 273 PRO A C 1
ATOM 2060 O O . PRO A 1 273 ? 4.067 -7.138 36.106 1.00 83.81 273 PRO A O 1
ATOM 2063 N N . GLY A 1 274 ? 3.158 -5.134 36.497 1.00 71.44 274 GLY A N 1
ATOM 2064 C CA . GLY A 1 274 ? 3.958 -4.852 37.699 1.00 71.44 274 GLY A CA 1
ATOM 2065 C C . GLY A 1 274 ? 5.275 -4.078 37.543 1.00 71.44 274 GLY A C 1
ATOM 2066 O O . GLY A 1 274 ? 6.172 -4.281 38.363 1.00 71.44 274 GLY A O 1
ATOM 2067 N N . GLY A 1 275 ? 5.391 -3.173 36.567 1.00 72.50 275 GLY A N 1
ATOM 2068 C CA . GLY A 1 275 ? 6.428 -2.125 36.524 1.00 72.50 275 GLY A CA 1
ATOM 2069 C C . GLY A 1 275 ? 6.038 -0.810 37.237 1.00 72.50 275 GLY A C 1
ATOM 2070 O O . GLY A 1 275 ? 4.897 -0.657 37.683 1.00 72.50 275 GLY A O 1
ATOM 2071 N N . PRO A 1 276 ? 6.955 0.177 37.348 1.00 70.31 276 PRO A N 1
ATOM 2072 C CA . PRO A 1 276 ? 6.604 1.531 37.777 1.00 70.31 276 PRO A CA 1
ATOM 2073 C C . PRO A 1 276 ? 5.557 2.113 36.826 1.00 70.31 276 PRO A C 1
ATOM 2075 O O . PRO A 1 276 ? 5.773 2.118 35.616 1.00 70.31 276 PRO A O 1
ATOM 2078 N N . ASN A 1 277 ? 4.443 2.621 37.358 1.00 77.62 277 ASN A N 1
ATOM 2079 C CA . ASN A 1 277 ? 3.331 3.129 36.549 1.00 77.62 277 ASN A CA 1
ATOM 2080 C C . ASN A 1 277 ? 2.709 2.085 35.595 1.00 77.62 277 ASN A C 1
ATOM 2082 O O . ASN A 1 277 ? 2.228 2.452 34.522 1.00 77.62 277 ASN A O 1
ATOM 2086 N N . ALA A 1 278 ? 2.746 0.800 35.967 1.00 88.25 278 ALA A N 1
ATOM 2087 C CA . ALA A 1 278 ? 2.053 -0.268 35.252 1.00 88.25 278 ALA A CA 1
ATOM 2088 C C . ALA A 1 278 ? 0.620 -0.429 35.773 1.00 88.25 278 ALA A C 1
ATOM 2090 O O . ALA A 1 278 ? 0.396 -0.456 36.988 1.00 88.25 278 ALA A O 1
ATOM 2091 N N . GLY A 1 279 ? -0.326 -0.569 34.849 1.00 94.56 279 GLY A N 1
ATOM 2092 C CA . GLY A 1 279 ? -1.735 -0.773 35.150 1.00 94.56 279 GLY A CA 1
ATOM 2093 C C . GLY A 1 279 ? -2.590 0.494 35.202 1.00 94.56 279 GLY A C 1
ATOM 2094 O O . GLY A 1 279 ? -2.163 1.599 34.863 1.00 94.56 279 GLY A O 1
ATOM 2095 N N . TRP A 1 280 ? -3.828 0.299 35.648 1.00 97.06 280 TRP A N 1
ATOM 2096 C CA . TRP A 1 280 ? -4.868 1.318 35.747 1.00 97.06 280 TRP A CA 1
ATOM 2097 C C . TRP A 1 280 ? -5.084 1.763 37.192 1.00 97.06 280 TRP A C 1
ATOM 2099 O O . TRP A 1 280 ? -5.218 0.926 38.082 1.00 97.06 280 TRP A O 1
ATOM 2109 N N . ALA A 1 281 ? -5.155 3.070 37.427 1.00 96.75 281 ALA A N 1
ATOM 2110 C CA . ALA A 1 281 ? -5.441 3.652 38.734 1.00 96.75 281 ALA A CA 1
ATOM 2111 C C . ALA A 1 281 ? -6.381 4.849 38.596 1.00 96.75 281 ALA A C 1
ATOM 2113 O O . ALA A 1 281 ? -6.565 5.379 37.497 1.00 96.75 281 ALA A O 1
ATOM 2114 N N . ILE A 1 282 ? -6.967 5.291 39.709 1.00 97.38 282 ILE A N 1
ATOM 2115 C CA . ILE A 1 282 ? -8.087 6.242 39.680 1.00 97.38 282 ILE A CA 1
ATOM 2116 C C . ILE A 1 282 ? -7.884 7.491 40.537 1.00 97.38 282 ILE A C 1
ATOM 2118 O O . ILE A 1 282 ? -8.773 8.329 40.588 1.00 97.38 282 ILE A O 1
ATOM 2122 N N . SER A 1 283 ? -6.747 7.672 41.211 1.00 95.62 283 SER A N 1
ATOM 2123 C CA . SER A 1 283 ? -6.534 8.883 42.014 1.00 95.62 283 SER A CA 1
ATOM 2124 C C . SER A 1 283 ? -6.530 10.149 41.131 1.00 95.62 283 SER A C 1
ATOM 2126 O O . SER A 1 283 ? -5.863 10.152 40.091 1.00 95.62 283 SER A O 1
ATOM 2128 N N . PRO A 1 284 ? -7.226 11.241 41.515 1.00 95.44 284 PRO A N 1
ATOM 2129 C CA . PRO A 1 284 ? -7.914 11.472 42.793 1.00 95.44 284 PRO A CA 1
ATOM 2130 C C . PRO A 1 284 ? -9.419 11.120 42.824 1.00 95.44 284 PRO A C 1
ATOM 2132 O O . PRO A 1 284 ? -10.072 11.421 43.818 1.00 95.44 284 PRO A O 1
ATOM 2135 N N . GLU A 1 285 ? -9.985 10.490 41.792 1.00 96.44 285 GLU A N 1
ATOM 2136 C CA . GLU A 1 285 ? -11.415 10.142 41.659 1.00 96.44 285 GLU A CA 1
ATOM 2137 C C . GLU A 1 285 ? -11.853 8.932 42.518 1.00 96.44 285 GLU A C 1
ATOM 2139 O O . GLU A 1 285 ? -12.537 8.017 42.053 1.00 96.44 285 GLU A O 1
ATOM 2144 N N . VAL A 1 286 ? -11.452 8.929 43.790 1.00 95.81 286 VAL A N 1
ATOM 2145 C CA . VAL A 1 286 ? -11.843 7.928 44.795 1.00 95.81 286 VAL A CA 1
ATOM 2146 C C . VAL A 1 286 ? -13.261 8.178 45.329 1.00 95.81 286 VAL A C 1
ATOM 2148 O O . VAL A 1 286 ? -13.805 9.277 45.202 1.00 95.81 286 VAL A O 1
ATOM 2151 N N . GLY A 1 287 ? -13.869 7.160 45.943 1.00 96.06 287 GLY A N 1
ATOM 2152 C CA . GLY A 1 287 ? -15.207 7.230 46.541 1.00 96.06 287 GLY A CA 1
ATOM 2153 C C . GLY A 1 287 ? -16.358 7.310 45.535 1.00 96.06 287 GLY A C 1
ATOM 2154 O O . GLY A 1 287 ? -17.455 7.741 45.888 1.00 96.06 287 GLY A O 1
ATOM 2155 N N . LYS A 1 288 ? -16.107 6.927 44.278 1.00 96.44 288 LYS A N 1
ATOM 2156 C CA . LYS A 1 288 ? -17.082 6.886 43.180 1.00 96.44 288 LYS A CA 1
ATOM 2157 C C . LYS A 1 288 ? -16.939 5.576 42.411 1.00 96.44 288 LYS A C 1
ATOM 2159 O O . LYS A 1 288 ? -15.845 5.016 42.354 1.00 96.44 288 LYS A O 1
ATOM 2164 N N . ASN A 1 289 ? -18.027 5.123 41.793 1.00 96.12 289 ASN A N 1
ATOM 2165 C CA . ASN A 1 289 ? -17.975 3.978 40.888 1.00 96.12 289 ASN A CA 1
ATOM 2166 C C . ASN A 1 289 ? -17.108 4.314 39.670 1.00 96.12 289 ASN A C 1
ATOM 2168 O O . ASN A 1 289 ? -17.180 5.424 39.140 1.00 96.12 289 ASN A O 1
ATOM 2172 N N . GLN A 1 290 ? -16.316 3.345 39.224 1.00 95.81 290 GLN A N 1
ATOM 2173 C CA . GLN A 1 290 ? -15.495 3.430 38.022 1.00 95.81 290 GLN A CA 1
ATOM 2174 C C . GLN A 1 290 ? -15.729 2.182 37.167 1.00 95.81 290 GLN A C 1
ATOM 2176 O O . GLN A 1 290 ? -16.019 1.111 37.695 1.00 95.81 290 GLN A O 1
ATOM 2181 N N . THR A 1 291 ? -15.600 2.317 35.853 1.00 91.12 291 THR A N 1
ATOM 2182 C CA . THR A 1 291 ? -15.646 1.206 34.891 1.00 91.12 291 THR A CA 1
ATOM 2183 C C . THR A 1 291 ? -14.548 1.362 33.864 1.00 91.12 291 THR A C 1
ATOM 2185 O O . THR A 1 291 ? -14.011 2.489 33.768 1.00 91.12 291 THR A O 1
#

Secondary structure (DSSP, 8-state):
--HHHHSSHHHHHHHH-TTSTTHHHHHH-SSHHHHHHHHHHHHHSSPPPHHHHHHHHHIIIIIHHHHHHHHHHHHHHHHHHHHHHHHHHHHHHHHHHHHHHHHHHHHHHHHHHHHHHHHHHHHHHHHHHHHHHHHHHHHHHHHHHHHHHTTTT-S------EEEEEETT--EEEE-TTS-EEEES--SS--EEEEE-----S-------B---TTSGGGSSBTBTBB-EE----EEE--TT-TT--EEEPPS----S---TT--GGGGSSS-TTSTT-SEE-TT--SS-B-

Radius of gyration: 56.06 Å; chains: 1; bounding box: 117×48×115 Å

Sequence (291 aa):
PVMALLSGPTVGNAIADPGNAIAKLVEKSKDDSSLIESVFYRILSRPPNQIEIKTALKVFNSEIDADHAKLEQALADHLKNRDPALAAAEKKQATDTEAMRAAIASHEKAIKPNIDAAEQKRKDQIAQLEEEKKNHEATLPKTIAEWEKGLVGGTPWTALEPKNLNSTNGAALKVEPDQAIFVSGTNGKTTYTLQADTELNGITAVRLEMLADDRLPGKGPGLGNGNFVLGEIELDIAPAADPKKFSRVKFSTARASFSQKSYEVAKAIDGNPGGPNAGWAISPEVGKNQT